Protein AF-A0A945ZK00-F1 (afdb_monomer)

Foldseek 3Di:
DPDPPPVVVVVVLCQQEDPPAEAEWEAAAKKWWKKDFPVFVDPPQPWTKIFIDIGSHNDPSVVVVVVDDPPPPTHIYTHYIYHDHPNVVLQVQLLVVQVVQFDPPDDDRRIGRGDPVRSVLSSCLVPVVRVVRPDDDPPPCPPVSVVVSVVVVVVVVVVVVVVVVVVVVVVVVVVVVVVVVVVVVVVVVVVVVVVVVVVVVVVVVVVVVVVVVD

Solvent-accessible surface area (backbone atoms only — not comparable to full-atom values): 12029 Å² total; per-residue (Å²): 144,88,79,74,70,68,64,54,55,61,52,58,54,56,67,48,38,45,64,92,72,46,50,72,38,46,62,54,62,18,20,32,33,30,34,34,42,67,96,54,64,47,98,86,54,83,54,28,63,32,37,54,48,64,37,81,44,90,46,58,66,59,57,50,55,75,70,53,58,95,80,59,89,65,42,35,35,41,45,35,39,34,26,24,83,51,25,71,62,52,47,54,52,48,52,60,73,44,51,92,32,48,41,84,91,45,99,54,94,44,32,22,56,39,40,74,66,59,54,49,52,52,46,38,74,74,42,56,69,44,54,73,59,50,75,90,78,66,78,87,58,51,65,67,54,48,49,53,51,52,50,52,54,50,50,51,51,50,53,54,51,51,52,52,53,52,49,51,53,53,52,51,50,52,52,52,52,52,52,52,53,54,51,50,57,49,52,52,49,54,52,50,55,50,52,53,52,52,52,53,49,52,53,49,52,50,51,55,53,58,64,74,75,108

Secondary structure (DSSP, 8-state):
---SSHHHHHHHHHTSEE-TT-EEEE-SSEEEEEEE-GGG--TT-SSEEEEEEEESSS-HHHHHHHHS-TT--S-EEEEEEEEES-HHHHHHHHHHHTGGGB-TTSSSTTEEEE-HHHHHHHHHHH-HHHHHTS-SS-TTSHHHHHHHHHHHHHHHHHHHHHHHHHHHHHHHHHHHHHHHHHHHHHHHHHHHHHHHHHHHHHHHHHHHHHHHH-

Nearest PDB structures (foldseek):
  3vat-assembly1_A  TM=1.664E-01  e=7.419E+00  Bos taurus

Structure (mmCIF, N/CA/C/O backbone):
data_AF-A0A945ZK00-F1
#
_entry.id   AF-A0A945ZK00-F1
#
loop_
_atom_site.group_PDB
_atom_site.id
_atom_site.type_symbol
_atom_site.label_atom_id
_atom_site.label_alt_id
_atom_site.label_comp_id
_atom_site.label_asym_id
_atom_site.label_entity_id
_atom_site.label_seq_id
_atom_site.pdbx_PDB_ins_code
_atom_site.Cartn_x
_atom_site.Cartn_y
_atom_site.Cartn_z
_atom_site.occupancy
_atom_site.B_iso_or_equiv
_atom_site.auth_seq_id
_atom_site.auth_comp_id
_atom_site.auth_a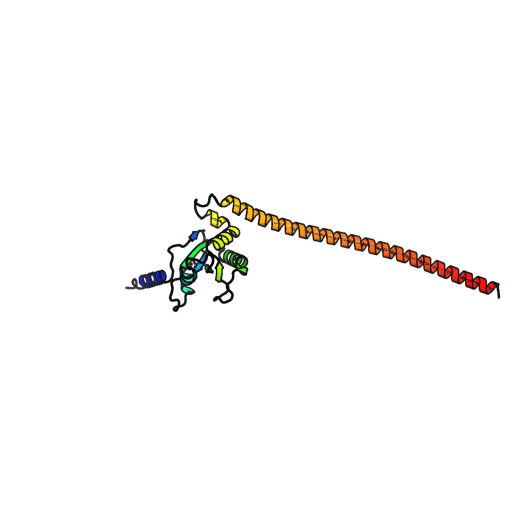sym_id
_atom_site.auth_atom_id
_atom_site.pdbx_PDB_model_num
ATOM 1 N N . ILE A 1 1 ? 41.010 4.202 -27.608 1.00 42.72 1 ILE A N 1
ATOM 2 C CA . ILE A 1 1 ? 39.838 3.463 -28.151 1.00 42.72 1 ILE A CA 1
ATOM 3 C C . ILE A 1 1 ? 39.045 2.858 -26.979 1.00 42.72 1 ILE A C 1
ATOM 5 O O . ILE A 1 1 ? 39.407 1.801 -26.494 1.00 42.72 1 ILE A O 1
ATOM 9 N N . LYS A 1 2 ? 38.026 3.550 -26.438 1.00 45.25 2 LYS A N 1
ATOM 10 C CA . LYS A 1 2 ? 37.229 3.095 -25.264 1.00 45.25 2 LYS A CA 1
ATOM 11 C C . LYS A 1 2 ? 35.746 3.525 -25.356 1.00 45.25 2 LYS A C 1
ATOM 13 O O . LYS A 1 2 ? 35.153 3.989 -24.394 1.00 45.25 2 LYS A O 1
ATOM 18 N N . ARG A 1 3 ? 35.135 3.430 -26.547 1.00 43.16 3 ARG A N 1
ATOM 19 C CA . ARG A 1 3 ? 33.731 3.854 -26.787 1.00 43.16 3 ARG A CA 1
ATOM 20 C C . ARG A 1 3 ? 32.763 2.729 -27.196 1.00 43.16 3 ARG A C 1
ATOM 22 O O . ARG A 1 3 ? 31.585 3.001 -27.390 1.00 43.16 3 ARG A O 1
ATOM 29 N N . LYS A 1 4 ? 33.214 1.471 -27.305 1.00 40.56 4 LYS A N 1
ATOM 30 C CA . LYS A 1 4 ? 32.373 0.354 -27.792 1.00 40.56 4 LYS A CA 1
ATOM 31 C C . LYS A 1 4 ? 31.672 -0.484 -26.701 1.00 40.56 4 LYS A C 1
ATOM 33 O O . LYS A 1 4 ? 30.746 -1.205 -27.048 1.00 40.56 4 LYS A O 1
ATOM 38 N N . SER A 1 5 ? 32.018 -0.368 -25.412 1.00 45.78 5 SER A N 1
ATOM 39 C CA . SER A 1 5 ? 31.443 -1.230 -24.351 1.00 45.78 5 SER A CA 1
ATOM 40 C C . SER A 1 5 ? 30.121 -0.742 -23.734 1.00 45.78 5 SER A C 1
ATOM 42 O O . SER A 1 5 ? 29.359 -1.562 -23.238 1.00 45.78 5 SER A O 1
ATOM 44 N N . ASN A 1 6 ? 29.793 0.556 -23.789 1.00 46.84 6 ASN A N 1
ATOM 45 C CA . ASN A 1 6 ? 28.550 1.075 -23.182 1.00 46.84 6 ASN A CA 1
ATOM 46 C C . ASN A 1 6 ? 27.299 0.878 -24.052 1.00 46.84 6 ASN A C 1
ATOM 48 O O . ASN A 1 6 ? 26.178 0.937 -23.555 1.00 46.84 6 ASN A O 1
ATOM 52 N N . ARG A 1 7 ? 27.465 0.647 -25.360 1.00 41.97 7 ARG A N 1
ATOM 53 C CA . ARG A 1 7 ? 26.330 0.468 -26.281 1.00 41.97 7 ARG A CA 1
ATOM 54 C C . ARG A 1 7 ? 25.752 -0.949 -26.225 1.00 41.97 7 ARG A C 1
ATOM 56 O O . ARG A 1 7 ? 24.565 -1.115 -26.477 1.00 41.97 7 ARG A O 1
ATOM 63 N N . SER A 1 8 ? 26.563 -1.953 -25.886 1.00 44.72 8 SER A N 1
ATOM 64 C CA . SER A 1 8 ? 26.129 -3.351 -25.770 1.00 44.72 8 SER A CA 1
ATOM 65 C C . SER A 1 8 ? 25.398 -3.629 -24.454 1.00 44.72 8 SER A C 1
ATOM 67 O O . SER A 1 8 ? 24.387 -4.324 -24.469 1.00 44.72 8 SER A O 1
ATOM 69 N N . SER A 1 9 ? 25.826 -3.034 -23.335 1.00 48.56 9 SER A N 1
ATOM 70 C CA . SER A 1 9 ? 25.153 -3.170 -22.032 1.00 48.56 9 SER A CA 1
ATOM 71 C C . SER A 1 9 ? 23.773 -2.502 -22.003 1.00 48.56 9 SER A C 1
ATOM 73 O O . SER A 1 9 ? 22.817 -3.108 -21.528 1.00 48.56 9 SER A O 1
ATOM 75 N N . ALA A 1 10 ? 23.637 -1.310 -22.594 1.00 48.84 10 ALA A N 1
ATOM 76 C CA . ALA A 1 10 ? 22.355 -0.607 -22.722 1.00 48.84 10 ALA A CA 1
ATOM 77 C C . ALA A 1 10 ? 21.369 -1.282 -23.699 1.00 48.84 10 ALA A C 1
ATOM 79 O O . ALA A 1 10 ? 20.162 -1.056 -23.627 1.00 48.84 10 ALA A O 1
ATOM 80 N N . LYS A 1 11 ? 21.875 -2.095 -24.637 1.00 45.91 11 LYS A N 1
ATOM 81 C CA . LYS A 1 11 ? 21.048 -2.879 -25.568 1.00 45.91 11 LYS A CA 1
ATOM 82 C C . LYS A 1 11 ? 20.557 -4.176 -24.913 1.00 45.91 11 LYS A C 1
ATOM 84 O O . LYS A 1 11 ? 19.388 -4.502 -25.049 1.00 45.91 11 LYS A O 1
ATOM 89 N N . LYS A 1 12 ? 21.413 -4.835 -24.120 1.00 51.28 12 LYS A N 1
ATOM 90 C CA . LYS A 1 12 ? 21.090 -6.051 -23.349 1.00 51.28 12 LYS A CA 1
ATOM 91 C C . LYS A 1 12 ? 20.129 -5.787 -22.178 1.00 51.28 12 LYS A C 1
ATOM 93 O O . LYS A 1 12 ? 19.370 -6.665 -21.788 1.00 51.28 12 LYS A O 1
ATOM 98 N N . SER A 1 13 ? 20.142 -4.575 -21.617 1.00 53.91 13 SER A N 1
ATOM 99 C CA . SER A 1 13 ? 19.237 -4.165 -20.532 1.00 53.91 13 SER A CA 1
ATOM 100 C C . SER A 1 13 ? 17.801 -3.903 -20.997 1.00 53.91 13 SER A C 1
ATOM 102 O O . SER A 1 13 ? 16.866 -4.208 -20.262 1.00 53.91 13 SER A O 1
ATOM 104 N N . LYS A 1 14 ? 17.614 -3.388 -22.221 1.00 53.94 14 LYS A N 1
ATOM 105 C CA . LYS A 1 14 ? 16.288 -3.210 -22.844 1.00 53.94 14 LYS A CA 1
ATOM 106 C C . LYS A 1 14 ? 15.598 -4.529 -23.190 1.00 53.94 14 LYS A C 1
ATOM 108 O O . LYS A 1 14 ? 14.390 -4.547 -23.346 1.00 53.94 14 LYS A O 1
ATOM 113 N N . GLU A 1 15 ? 16.356 -5.613 -23.304 1.00 68.19 15 GLU A N 1
ATOM 114 C CA . GLU A 1 15 ? 15.838 -6.933 -23.676 1.00 68.19 15 GLU A CA 1
ATOM 115 C C . GLU A 1 15 ? 15.226 -7.683 -22.478 1.00 68.19 15 GLU A C 1
ATOM 117 O O . GLU A 1 15 ? 14.408 -8.574 -22.660 1.00 68.19 15 GLU A O 1
ATOM 122 N N . LYS A 1 16 ? 15.583 -7.298 -21.242 1.00 83.38 16 LYS A N 1
ATOM 123 C CA . LYS A 1 16 ? 15.093 -7.926 -20.000 1.00 83.38 16 LYS A CA 1
ATOM 124 C C . LYS A 1 16 ? 13.927 -7.200 -19.331 1.00 83.38 16 LYS A C 1
ATOM 126 O O . LYS A 1 16 ? 13.386 -7.718 -18.356 1.00 83.38 16 LYS A O 1
ATOM 131 N N . ILE A 1 17 ? 13.569 -6.005 -19.797 1.00 88.19 17 ILE A N 1
ATOM 132 C CA . ILE A 1 17 ? 12.433 -5.250 -19.265 1.00 88.19 17 ILE A CA 1
ATOM 133 C C . ILE A 1 17 ? 11.611 -4.700 -20.422 1.00 88.19 17 ILE A C 1
ATOM 135 O O . ILE A 1 17 ? 12.113 -3.884 -21.194 1.00 88.19 17 ILE A O 1
ATOM 139 N N . ASP A 1 18 ? 10.339 -5.079 -20.483 1.00 90.69 18 ASP A N 1
ATOM 140 C CA . ASP A 1 18 ? 9.375 -4.432 -21.362 1.00 90.69 18 ASP A CA 1
ATOM 141 C C . ASP A 1 18 ? 8.906 -3.100 -20.760 1.00 90.69 18 ASP A C 1
ATOM 143 O O . ASP A 1 18 ? 8.557 -2.997 -19.578 1.00 90.69 18 ASP A O 1
ATOM 147 N N . LEU A 1 19 ? 8.909 -2.074 -21.609 1.00 89.88 19 LEU A N 1
ATOM 148 C CA . LEU A 1 19 ? 8.520 -0.704 -21.298 1.00 89.88 19 LEU A CA 1
ATOM 149 C C . LEU A 1 19 ? 7.333 -0.214 -22.144 1.00 89.88 19 LEU A C 1
ATOM 151 O O . LEU A 1 19 ? 6.997 0.968 -22.057 1.00 89.88 19 LEU A O 1
ATOM 155 N N . SER A 1 20 ? 6.730 -1.083 -22.960 1.00 85.75 20 SER A N 1
ATOM 156 C CA . SER A 1 20 ? 5.696 -0.750 -23.946 1.00 85.75 20 SER A CA 1
ATOM 157 C C . SER A 1 20 ? 4.489 -0.015 -23.345 1.00 85.75 20 SER A C 1
ATOM 159 O O . SER A 1 20 ? 4.043 0.985 -23.899 1.00 85.75 20 SER A O 1
ATOM 161 N N . ASN A 1 21 ? 4.016 -0.457 -22.175 1.00 86.00 21 ASN A N 1
ATOM 162 C CA . ASN A 1 21 ? 2.760 -0.007 -21.559 1.00 86.00 21 ASN A CA 1
ATOM 163 C C . ASN A 1 21 ? 2.942 0.631 -20.169 1.00 86.00 21 ASN A C 1
ATOM 165 O O . ASN A 1 21 ? 2.058 0.567 -19.312 1.00 86.00 21 ASN A O 1
ATOM 169 N N . VAL A 1 22 ? 4.099 1.252 -19.917 1.00 91.62 22 VAL A N 1
ATOM 170 C CA . VAL A 1 22 ? 4.408 1.840 -18.603 1.00 91.62 22 VAL A CA 1
ATOM 171 C C . VAL A 1 22 ? 3.595 3.113 -18.370 1.00 91.62 22 VAL A C 1
ATOM 173 O O . VAL A 1 22 ? 3.781 4.118 -19.059 1.00 91.62 22 VAL A O 1
ATOM 176 N N . LYS A 1 23 ? 2.791 3.141 -17.304 1.00 90.88 23 LYS A N 1
ATOM 177 C CA . LYS A 1 23 ? 2.148 4.370 -16.819 1.00 90.88 23 LYS A CA 1
ATOM 178 C C . LYS A 1 23 ? 3.162 5.213 -16.033 1.00 90.88 23 LYS A C 1
ATOM 180 O O . LYS A 1 23 ? 3.503 4.876 -14.898 1.00 90.88 23 LYS A O 1
ATOM 185 N N . ARG A 1 24 ? 3.651 6.308 -16.635 1.00 90.62 24 ARG A N 1
ATOM 186 C CA . ARG A 1 24 ? 4.627 7.233 -16.021 1.00 90.62 24 ARG A CA 1
ATOM 187 C C . ARG A 1 24 ? 3.968 8.507 -15.503 1.00 90.62 24 ARG A C 1
ATOM 189 O O . ARG A 1 24 ? 3.205 9.133 -16.233 1.00 90.62 24 ARG A O 1
ATOM 196 N N . MET A 1 25 ? 4.267 8.913 -14.268 1.00 89.31 25 MET A N 1
ATOM 197 C CA . MET A 1 25 ? 3.691 10.132 -13.670 1.00 89.31 25 MET A CA 1
ATOM 198 C C . MET A 1 25 ? 4.535 10.711 -12.524 1.00 89.31 25 MET A C 1
ATOM 200 O O . MET A 1 25 ? 5.521 10.110 -12.099 1.00 89.31 25 MET A O 1
ATOM 204 N N . GLY A 1 26 ? 4.137 11.875 -12.004 1.00 86.44 26 GLY A N 1
ATOM 205 C CA . GLY A 1 26 ? 4.783 12.521 -10.861 1.00 86.44 26 GLY A CA 1
ATOM 206 C C . GLY A 1 26 ? 6.031 13.341 -11.208 1.00 86.44 26 GLY A C 1
ATOM 207 O O . GLY A 1 26 ? 6.441 13.458 -12.363 1.00 86.44 26 GLY A O 1
ATOM 208 N N . LYS A 1 27 ? 6.629 13.946 -10.178 1.00 85.88 27 LYS A N 1
ATOM 209 C CA . LYS A 1 27 ? 7.885 14.706 -10.238 1.00 85.88 27 LYS A CA 1
ATOM 210 C C . LYS A 1 27 ? 8.723 14.408 -8.994 1.00 85.88 27 LYS A C 1
ATOM 212 O O . LYS A 1 27 ? 8.188 14.321 -7.893 1.00 85.88 27 LYS A O 1
ATOM 217 N N . GLY A 1 28 ? 10.037 14.292 -9.156 1.00 87.25 28 GLY A N 1
ATOM 218 C CA . GLY A 1 28 ? 10.973 14.061 -8.051 1.00 87.25 28 GLY A CA 1
ATOM 219 C C . GLY A 1 28 ? 12.162 13.191 -8.455 1.00 87.25 28 GLY A C 1
ATOM 220 O O . GLY A 1 28 ? 12.172 12.623 -9.544 1.00 87.25 28 GLY A O 1
ATOM 221 N N . GLY A 1 29 ? 13.169 13.113 -7.582 1.00 87.88 29 GLY A N 1
ATOM 222 C CA . GLY A 1 29 ? 14.400 12.346 -7.824 1.00 87.88 29 GLY A CA 1
ATOM 223 C C . GLY A 1 29 ? 14.349 10.881 -7.378 1.00 87.88 29 GLY A C 1
ATOM 224 O O . GLY A 1 29 ? 15.295 10.138 -7.606 1.00 87.88 29 GLY A O 1
ATOM 225 N N . GLN A 1 30 ? 13.268 10.452 -6.724 1.00 94.38 30 GLN A N 1
ATOM 226 C CA . GLN A 1 30 ?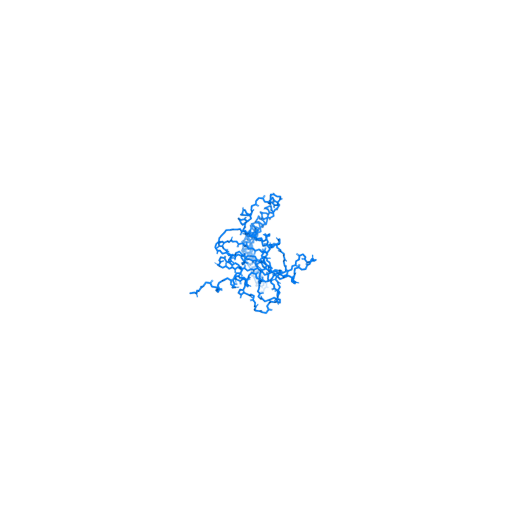 13.065 9.060 -6.318 1.00 94.38 30 GLN A CA 1
ATOM 227 C C . GLN A 1 30 ? 11.952 8.439 -7.154 1.00 94.38 30 GLN A C 1
ATOM 229 O O . GLN A 1 30 ? 11.086 9.152 -7.667 1.00 94.38 30 GLN A O 1
ATOM 234 N N . ARG A 1 31 ? 11.948 7.109 -7.268 1.00 95.12 31 ARG A N 1
ATOM 235 C CA . ARG A 1 31 ? 10.946 6.386 -8.054 1.00 95.12 31 ARG A CA 1
ATOM 236 C C . ARG A 1 31 ? 10.239 5.322 -7.232 1.00 95.12 31 ARG A C 1
ATOM 238 O O . ARG A 1 31 ? 10.892 4.489 -6.610 1.00 95.12 31 ARG A O 1
ATOM 245 N N . LEU A 1 32 ? 8.914 5.319 -7.283 1.00 96.44 32 LEU A N 1
ATOM 246 C CA . LEU A 1 32 ? 8.090 4.155 -6.972 1.00 96.44 32 LEU A CA 1
ATOM 247 C C . LEU A 1 32 ? 7.802 3.428 -8.289 1.00 96.44 32 LEU A C 1
ATOM 249 O O . LEU A 1 32 ? 7.510 4.072 -9.296 1.00 96.44 32 LEU A O 1
ATOM 253 N N . TYR A 1 33 ? 7.877 2.105 -8.299 1.00 96.75 33 TYR A N 1
ATOM 254 C CA . TYR A 1 33 ? 7.600 1.308 -9.485 1.00 96.75 33 TYR A CA 1
ATOM 255 C C . TYR A 1 33 ? 6.776 0.069 -9.158 1.00 96.75 33 TYR A C 1
ATOM 257 O O . TYR A 1 33 ? 6.805 -0.445 -8.038 1.00 96.75 33 TYR A O 1
ATOM 265 N N . ALA A 1 34 ? 6.062 -0.422 -10.166 1.00 97.31 34 ALA A N 1
ATOM 266 C CA . ALA A 1 34 ? 5.378 -1.702 -10.109 1.00 97.31 34 ALA A CA 1
ATOM 267 C C . ALA A 1 34 ? 5.679 -2.511 -11.370 1.00 97.31 34 ALA A C 1
ATOM 269 O O . ALA A 1 34 ? 5.574 -1.970 -12.473 1.00 97.31 34 ALA A O 1
ATOM 270 N N . TYR A 1 35 ? 6.049 -3.782 -11.219 1.00 96.19 35 TYR A N 1
ATOM 271 C CA . TYR A 1 35 ? 6.304 -4.678 -12.348 1.00 96.19 35 TYR A CA 1
ATOM 272 C C . TYR A 1 35 ? 5.746 -6.082 -12.105 1.00 96.19 35 TYR A C 1
ATOM 274 O O . TYR A 1 35 ? 5.500 -6.479 -10.965 1.00 96.19 35 TYR A O 1
ATOM 282 N N . SER A 1 36 ? 5.548 -6.824 -13.189 1.00 94.62 36 SER A N 1
ATOM 283 C CA . SER A 1 36 ? 5.132 -8.231 -13.182 1.00 94.62 36 SER A CA 1
ATOM 284 C C . SER A 1 36 ? 5.886 -9.013 -14.266 1.00 94.62 36 SER A C 1
ATOM 286 O O . SER A 1 36 ? 6.798 -8.472 -14.892 1.00 94.62 36 SER A O 1
ATOM 288 N N . PHE A 1 37 ? 5.525 -10.276 -14.478 1.00 91.81 37 PHE A N 1
ATOM 289 C CA . PHE A 1 37 ? 6.038 -11.121 -15.554 1.00 91.81 37 PHE A CA 1
ATOM 290 C C . PHE A 1 37 ? 4.892 -11.568 -16.470 1.00 91.81 37 PHE A C 1
ATOM 292 O O . PHE A 1 37 ? 3.803 -11.840 -15.957 1.00 91.81 37 PHE A O 1
ATOM 299 N N . PRO A 1 38 ? 5.115 -11.678 -17.793 1.00 89.62 38 PRO A N 1
ATOM 300 C CA . PRO A 1 38 ? 4.094 -12.086 -18.759 1.00 89.62 38 PRO A CA 1
ATOM 301 C C . PRO A 1 38 ? 3.365 -13.379 -18.393 1.00 89.62 38 PRO A C 1
ATOM 303 O O . PRO A 1 38 ? 2.140 -13.414 -18.476 1.00 89.62 38 PRO A O 1
ATOM 306 N N . VAL A 1 39 ? 4.083 -14.394 -17.895 1.00 88.94 39 VAL A N 1
ATOM 307 C CA . VAL A 1 39 ? 3.499 -15.664 -17.420 1.00 88.94 39 VAL A CA 1
ATOM 308 C C . VAL A 1 39 ? 2.391 -15.491 -16.368 1.00 88.94 39 VAL A C 1
ATOM 310 O O . VAL A 1 39 ? 1.533 -16.355 -16.210 1.00 88.94 39 VAL A O 1
ATOM 313 N N . HIS A 1 40 ? 2.378 -14.368 -15.648 1.00 88.12 40 HIS A N 1
ATOM 314 C CA . HIS A 1 40 ? 1.371 -14.050 -14.639 1.00 88.12 40 HIS A CA 1
ATOM 315 C C . HIS A 1 40 ? 0.231 -13.166 -15.161 1.00 88.12 40 HIS A C 1
ATOM 317 O O . HIS A 1 40 ? -0.778 -13.033 -14.485 1.00 88.12 40 HIS A O 1
ATOM 323 N N . MET A 1 41 ? 0.371 -12.549 -16.335 1.00 85.69 41 MET A N 1
ATOM 324 C CA . MET A 1 41 ? -0.553 -11.534 -16.861 1.00 85.69 41 MET A CA 1
ATOM 325 C C . MET A 1 41 ? -1.596 -12.112 -17.838 1.00 85.69 41 MET A C 1
ATOM 327 O O . MET A 1 41 ? -2.022 -11.416 -18.757 1.00 85.69 41 MET A O 1
ATOM 331 N N . GLY A 1 42 ? -1.972 -13.387 -17.682 1.00 73.94 42 GLY A N 1
ATOM 332 C CA . GLY A 1 42 ? -2.860 -14.101 -18.612 1.00 73.94 42 GLY A CA 1
ATOM 333 C C . GLY A 1 42 ? -4.177 -13.364 -18.906 1.00 73.94 42 GLY A C 1
ATOM 334 O O . GLY A 1 42 ? -4.694 -12.643 -18.055 1.00 73.94 42 GLY A O 1
ATOM 335 N N . SER A 1 43 ? -4.728 -13.573 -20.108 1.00 62.41 43 SER A N 1
ATOM 336 C CA . SER A 1 43 ? -5.848 -12.802 -20.684 1.00 62.41 43 SER A CA 1
ATOM 337 C C . SER A 1 43 ? -7.112 -12.733 -19.822 1.00 62.41 43 SER A C 1
ATOM 339 O O . SER A 1 43 ? -7.853 -11.757 -19.918 1.00 62.41 43 SER A O 1
ATOM 341 N N . ASP A 1 44 ? -7.327 -13.724 -18.955 1.00 66.31 44 ASP A N 1
ATOM 342 C CA . ASP A 1 44 ? -8.560 -13.866 -18.171 1.00 66.31 44 ASP A CA 1
ATOM 343 C C . ASP A 1 44 ? -8.378 -13.470 -16.690 1.00 66.31 44 ASP A C 1
ATOM 345 O O . ASP A 1 44 ? -9.310 -13.567 -15.890 1.00 66.31 44 ASP A O 1
ATOM 349 N N . GLN A 1 45 ? -7.180 -13.022 -16.289 1.00 73.56 45 GLN A N 1
ATOM 350 C CA . GLN A 1 45 ? -6.881 -12.666 -14.900 1.00 73.56 45 GLN A CA 1
ATOM 351 C C . GLN A 1 45 ? -7.003 -11.157 -14.648 1.00 73.56 45 GLN A C 1
ATOM 353 O O . GLN A 1 45 ? -6.099 -10.374 -14.926 1.00 73.56 45 GLN A O 1
ATOM 358 N N . THR A 1 46 ? -8.096 -10.748 -13.996 1.00 85.88 46 THR A N 1
ATOM 359 C CA . THR A 1 46 ? -8.295 -9.363 -13.514 1.00 85.88 46 THR A CA 1
ATOM 360 C C . THR A 1 46 ? -7.271 -8.944 -12.453 1.00 85.88 46 THR A C 1
ATOM 362 O O . THR A 1 46 ? -7.035 -7.753 -12.252 1.00 85.88 46 THR A O 1
ATOM 365 N N . TYR A 1 47 ? -6.692 -9.911 -11.739 1.00 91.94 47 TYR A N 1
ATOM 366 C CA . TYR A 1 47 ? -5.729 -9.714 -10.661 1.00 91.94 47 TYR A CA 1
ATOM 367 C C . TYR A 1 47 ? -4.590 -10.713 -10.808 1.00 91.94 47 TYR A C 1
ATOM 369 O O . TYR A 1 47 ? -4.840 -11.905 -10.961 1.00 91.94 47 TYR A O 1
ATOM 377 N N . TYR A 1 48 ? -3.356 -10.235 -10.701 1.00 94.69 48 TYR A N 1
ATOM 378 C CA . TYR A 1 48 ? -2.163 -11.049 -10.887 1.00 94.69 48 TYR A CA 1
ATOM 379 C C . TYR A 1 48 ? -1.027 -10.597 -9.955 1.00 94.69 48 TYR A C 1
ATOM 381 O O . TYR A 1 48 ? -1.087 -9.509 -9.372 1.00 94.69 48 TYR A O 1
ATOM 389 N N . PRO A 1 49 ? 0.007 -11.433 -9.755 1.00 95.31 49 PRO A N 1
ATOM 390 C CA . PRO A 1 49 ? 1.202 -11.060 -9.008 1.00 95.31 49 PRO A CA 1
ATOM 391 C C . PRO A 1 49 ? 1.875 -9.798 -9.555 1.00 95.31 49 PRO A C 1
ATOM 393 O O . PRO A 1 49 ? 2.424 -9.794 -10.654 1.00 95.31 49 PRO A O 1
ATOM 396 N N . ILE A 1 50 ? 1.890 -8.727 -8.768 1.00 96.38 50 ILE A N 1
ATOM 397 C CA . ILE A 1 50 ? 2.632 -7.500 -9.062 1.00 96.38 50 ILE A CA 1
ATOM 398 C C . ILE A 1 50 ? 3.571 -7.208 -7.899 1.00 96.38 50 ILE A C 1
ATOM 400 O O . ILE A 1 50 ? 3.159 -7.177 -6.735 1.00 96.38 50 ILE A O 1
ATOM 404 N N . LYS A 1 51 ? 4.839 -6.954 -8.220 1.00 96.69 51 LYS A N 1
ATOM 405 C CA . LYS A 1 51 ? 5.807 -6.434 -7.261 1.00 96.69 51 LYS A CA 1
ATOM 406 C C . LYS A 1 51 ? 5.720 -4.919 -7.223 1.00 96.69 51 LYS A C 1
ATOM 408 O O . LYS A 1 51 ? 5.824 -4.280 -8.267 1.00 96.69 51 LYS A O 1
ATOM 413 N N . VAL A 1 52 ? 5.590 -4.347 -6.030 1.00 97.62 52 VAL A N 1
ATOM 414 C CA . VAL A 1 52 ? 5.623 -2.895 -5.807 1.00 97.62 52 VAL A CA 1
ATOM 415 C C . VAL A 1 52 ? 6.857 -2.553 -4.989 1.00 97.62 52 VAL A C 1
ATOM 417 O O . VAL A 1 52 ? 6.983 -3.011 -3.854 1.00 97.62 52 VAL A O 1
ATOM 420 N N . GLY A 1 53 ? 7.741 -1.733 -5.548 1.00 96.81 53 GLY A N 1
ATOM 421 C CA . GLY A 1 53 ? 8.989 -1.347 -4.900 1.00 96.81 53 GLY A CA 1
ATOM 422 C C . GLY A 1 53 ? 9.363 0.106 -5.149 1.00 96.81 53 GLY A C 1
ATOM 423 O O . GLY A 1 53 ? 8.703 0.832 -5.897 1.00 96.81 53 GLY A O 1
ATOM 424 N N . MET A 1 54 ? 10.454 0.534 -4.524 1.00 96.31 54 MET A N 1
ATOM 425 C CA . MET A 1 54 ? 11.009 1.873 -4.699 1.00 96.31 54 MET A CA 1
ATOM 426 C C . MET A 1 54 ? 12.509 1.865 -5.015 1.00 96.31 54 MET A C 1
ATOM 428 O O . MET A 1 54 ? 13.218 0.869 -4.846 1.00 96.31 54 MET A O 1
ATOM 432 N N . THR A 1 55 ? 12.999 3.002 -5.500 1.00 95.38 55 THR A N 1
ATOM 433 C CA . THR A 1 55 ? 14.424 3.316 -5.598 1.00 95.38 55 THR A CA 1
ATOM 434 C C . THR A 1 55 ? 14.661 4.794 -5.305 1.00 95.38 55 THR A C 1
ATOM 436 O O . THR A 1 55 ? 13.873 5.661 -5.687 1.00 95.38 55 THR A O 1
ATOM 439 N N . SER A 1 56 ? 15.769 5.096 -4.629 1.00 91.69 56 SER A N 1
ATOM 440 C CA . SER A 1 56 ? 16.256 6.468 -4.446 1.00 91.69 56 SER A CA 1
ATOM 441 C C . SER A 1 56 ? 16.993 7.008 -5.676 1.00 91.69 56 SER A C 1
ATOM 443 O O . SER A 1 56 ? 17.382 8.172 -5.682 1.00 91.69 56 SER A O 1
ATOM 445 N N . ARG A 1 57 ? 17.207 6.171 -6.702 1.00 87.50 57 ARG A N 1
ATOM 446 C CA . ARG A 1 57 ? 17.868 6.537 -7.960 1.00 87.50 57 ARG A CA 1
ATOM 447 C C . ARG A 1 57 ? 16.858 7.011 -9.005 1.00 87.50 57 ARG A C 1
ATOM 449 O O . ARG A 1 57 ? 15.690 6.631 -8.988 1.00 87.50 57 ARG A O 1
ATOM 456 N N . ASN A 1 58 ? 17.359 7.713 -10.018 1.00 79.44 58 ASN A N 1
ATOM 457 C CA . ASN A 1 58 ? 16.588 8.191 -11.172 1.00 79.44 58 ASN A CA 1
ATOM 458 C C . ASN A 1 58 ? 16.194 7.083 -12.177 1.00 79.44 58 ASN A C 1
ATOM 460 O O . ASN A 1 58 ? 15.883 7.397 -13.325 1.00 79.44 58 ASN A O 1
ATOM 464 N N . SER A 1 59 ? 16.253 5.799 -11.814 1.00 87.25 59 SER A N 1
ATOM 465 C CA . SER A 1 59 ? 16.045 4.684 -12.749 1.00 87.25 59 SER A CA 1
ATOM 466 C C . SER A 1 59 ? 15.414 3.487 -12.040 1.00 87.25 59 SER A C 1
ATOM 468 O O . SER A 1 59 ? 16.090 2.734 -11.338 1.00 87.25 59 SER A O 1
ATOM 470 N N . ALA A 1 60 ? 14.099 3.307 -12.215 1.00 91.00 60 ALA A N 1
ATOM 471 C CA . ALA A 1 60 ? 13.407 2.108 -11.740 1.00 91.00 60 ALA A CA 1
ATOM 472 C C . ALA A 1 60 ? 13.877 0.864 -12.502 1.00 91.00 60 ALA A C 1
ATOM 474 O O . ALA A 1 60 ? 14.065 -0.194 -11.912 1.00 91.00 60 ALA A O 1
ATOM 475 N N . THR A 1 61 ? 14.145 1.010 -13.799 1.00 90.88 61 THR A N 1
ATOM 476 C CA . THR A 1 61 ? 14.620 -0.075 -14.662 1.00 90.88 61 THR A CA 1
ATOM 477 C C . THR A 1 61 ? 15.946 -0.657 -14.193 1.00 90.88 61 THR A C 1
ATOM 479 O O . THR A 1 61 ? 16.076 -1.872 -14.140 1.00 90.88 61 THR A O 1
ATOM 482 N N . GLU A 1 62 ? 16.912 0.173 -13.786 1.00 89.75 62 GLU A N 1
ATOM 483 C CA . GLU A 1 62 ? 18.173 -0.328 -13.216 1.00 89.75 62 GLU A CA 1
ATOM 484 C C . GLU A 1 62 ? 17.933 -1.131 -11.942 1.00 89.75 62 GLU A C 1
ATOM 486 O O . GLU A 1 62 ? 18.475 -2.222 -11.794 1.00 89.75 62 GLU A O 1
ATOM 491 N N . ARG A 1 63 ? 17.070 -0.631 -11.049 1.00 91.56 63 ARG A N 1
ATOM 492 C CA . ARG A 1 63 ? 16.759 -1.329 -9.800 1.00 91.56 63 ARG A CA 1
ATOM 493 C C . ARG A 1 63 ? 16.082 -2.675 -10.052 1.00 91.56 63 ARG A C 1
ATOM 495 O O . ARG A 1 63 ? 16.383 -3.634 -9.351 1.00 91.56 63 ARG A O 1
ATOM 502 N N . ILE A 1 64 ? 15.187 -2.745 -11.035 1.00 91.06 64 ILE A N 1
ATOM 503 C CA . ILE A 1 64 ? 14.540 -3.998 -11.430 1.00 91.06 64 ILE A CA 1
ATOM 504 C C . ILE A 1 64 ? 15.586 -4.954 -11.998 1.00 91.06 64 ILE A C 1
ATOM 506 O O . ILE A 1 64 ? 15.661 -6.083 -11.537 1.00 91.06 64 ILE A O 1
ATOM 510 N N . LEU A 1 65 ? 16.456 -4.505 -12.909 1.00 89.62 65 LEU A N 1
ATOM 511 C CA . LEU A 1 65 ? 17.528 -5.343 -13.464 1.00 89.62 65 LEU A CA 1
ATOM 512 C C . LEU A 1 65 ? 18.458 -5.909 -12.387 1.00 89.62 65 LEU A C 1
ATOM 514 O O . LEU A 1 65 ? 18.838 -7.068 -12.483 1.0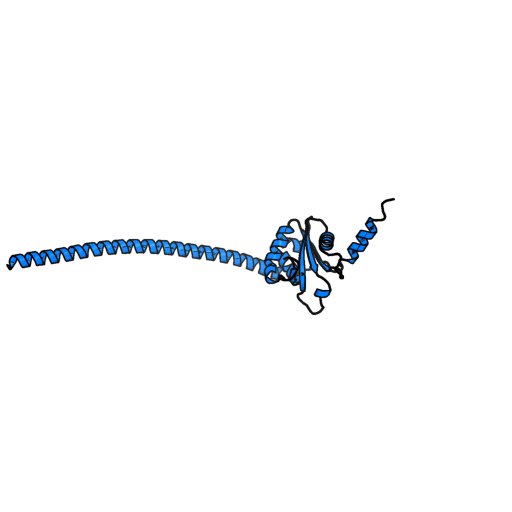0 89.62 65 LEU A O 1
ATOM 518 N N . GLU A 1 66 ? 18.797 -5.123 -11.362 1.00 87.81 66 GLU A N 1
ATOM 519 C CA . GLU A 1 66 ? 19.581 -5.593 -10.209 1.00 87.81 66 GLU A CA 1
ATOM 520 C C . GLU A 1 66 ? 18.868 -6.685 -9.398 1.00 87.81 66 GLU A C 1
ATOM 522 O O . GLU A 1 66 ? 19.522 -7.467 -8.716 1.00 87.81 66 GLU A O 1
ATOM 527 N N . GLN A 1 67 ? 17.534 -6.710 -9.420 1.00 87.00 67 GLN A N 1
ATOM 528 C CA . GLN A 1 67 ? 16.721 -7.721 -8.739 1.00 87.00 67 GLN A CA 1
ATOM 529 C C . GLN A 1 67 ? 16.448 -8.948 -9.614 1.00 87.00 67 GLN A C 1
ATOM 531 O O . GLN A 1 67 ? 16.124 -10.010 -9.083 1.00 87.00 67 GLN A O 1
ATOM 536 N N . LEU A 1 68 ? 16.538 -8.816 -10.940 1.00 86.75 68 LEU A N 1
ATOM 537 C CA . LEU A 1 68 ? 16.372 -9.934 -11.858 1.00 86.75 68 LEU A CA 1
ATOM 538 C C . LEU A 1 68 ? 17.637 -10.797 -11.841 1.00 86.75 68 LEU A C 1
ATOM 540 O O . LEU A 1 68 ? 18.723 -10.355 -12.215 1.00 86.75 68 LEU A O 1
ATOM 544 N N . ASN A 1 69 ? 17.487 -12.062 -11.461 1.00 71.12 69 ASN A N 1
ATOM 545 C CA . ASN A 1 69 ? 18.584 -13.019 -11.519 1.00 71.12 69 ASN A CA 1
ATOM 546 C C . ASN A 1 69 ? 18.946 -13.356 -12.975 1.00 71.12 69 ASN A C 1
ATOM 548 O O . ASN A 1 69 ? 18.155 -13.184 -13.910 1.00 71.12 69 ASN A O 1
ATOM 552 N N . ALA A 1 70 ? 20.157 -13.884 -13.178 1.00 60.66 70 ALA A N 1
ATOM 553 C CA . ALA A 1 70 ? 20.613 -14.341 -14.492 1.00 60.66 70 ALA A CA 1
ATOM 554 C C . ALA A 1 70 ? 19.714 -15.441 -15.097 1.00 60.66 70 ALA A C 1
ATOM 556 O O . ALA A 1 70 ? 19.664 -15.554 -16.317 1.00 60.66 70 ALA A O 1
ATOM 557 N N . SER A 1 71 ? 18.987 -16.185 -14.256 1.00 59.97 71 SER A N 1
ATOM 558 C CA . SER A 1 71 ? 18.113 -17.311 -14.604 1.00 59.97 71 SER A CA 1
ATOM 559 C C . SER A 1 71 ? 16.683 -16.932 -15.006 1.00 59.97 71 SER A C 1
ATOM 561 O O . SER A 1 71 ? 15.919 -17.815 -15.385 1.00 59.97 71 SER A O 1
ATOM 563 N N . ASN A 1 72 ? 16.289 -15.658 -14.922 1.00 65.06 72 ASN A N 1
ATOM 564 C CA . ASN A 1 72 ? 14.945 -15.256 -15.336 1.00 65.06 72 ASN A CA 1
ATOM 565 C C . ASN A 1 72 ? 14.848 -15.336 -16.868 1.00 65.06 72 ASN A C 1
ATOM 567 O O . ASN A 1 72 ? 15.483 -14.546 -17.570 1.00 65.06 72 ASN A O 1
ATOM 571 N N . SER A 1 73 ? 14.083 -16.317 -17.358 1.00 66.62 73 SER A N 1
ATOM 572 C CA . SER A 1 73 ? 13.901 -16.608 -18.788 1.00 66.62 73 SER A CA 1
ATOM 573 C C . SER A 1 73 ? 13.043 -15.567 -19.511 1.00 66.62 73 SER A C 1
ATOM 575 O O . SER A 1 73 ? 13.141 -15.442 -20.728 1.00 66.62 73 SER A O 1
ATOM 577 N N . GLU A 1 74 ? 12.205 -14.827 -18.782 1.00 82.44 74 GLU A N 1
ATOM 578 C CA . GLU A 1 74 ? 11.257 -13.870 -19.353 1.00 82.44 74 GLU A CA 1
ATOM 579 C C . GLU A 1 74 ? 11.589 -12.423 -18.965 1.00 82.44 74 GLU A C 1
ATOM 581 O O . GLU A 1 74 ? 12.080 -12.170 -17.854 1.00 82.44 74 GLU A O 1
ATOM 586 N N . PRO A 1 75 ? 11.307 -11.452 -19.856 1.00 87.31 75 PRO A N 1
ATOM 587 C CA . PRO A 1 75 ? 11.453 -10.043 -19.535 1.00 87.31 75 PRO A CA 1
ATOM 588 C C . PRO A 1 75 ? 10.414 -9.611 -18.495 1.00 87.31 75 PRO A C 1
ATOM 590 O O . PRO A 1 75 ? 9.239 -9.963 -18.573 1.00 87.31 75 PRO A O 1
ATOM 593 N N . ALA A 1 76 ? 10.830 -8.795 -17.529 1.00 92.19 76 ALA A N 1
ATOM 594 C CA . ALA A 1 76 ? 9.898 -8.173 -16.597 1.00 92.19 76 ALA A CA 1
ATOM 595 C C . ALA A 1 76 ? 9.078 -7.091 -17.313 1.00 92.19 76 ALA A C 1
ATOM 597 O O . ALA A 1 76 ? 9.630 -6.265 -18.033 1.00 92.19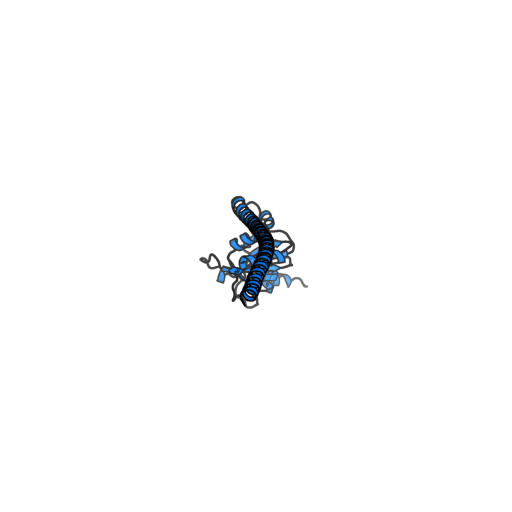 76 ALA A O 1
ATOM 598 N N . HIS A 1 77 ? 7.773 -7.035 -17.079 1.00 93.75 77 HIS A N 1
ATOM 599 C CA . HIS A 1 77 ? 6.906 -5.974 -17.584 1.00 93.75 77 HIS A CA 1
ATOM 600 C C . HIS A 1 77 ? 6.800 -4.858 -16.550 1.00 93.75 77 HIS A C 1
ATOM 602 O O . HIS A 1 77 ? 6.177 -5.037 -15.500 1.00 93.75 77 HIS A O 1
ATOM 608 N N . LEU A 1 78 ? 7.399 -3.696 -16.832 1.00 94.81 78 LEU A N 1
ATOM 609 C CA . LEU A 1 78 ? 7.207 -2.510 -16.001 1.00 94.81 78 LEU A CA 1
ATOM 610 C C . LEU A 1 78 ? 5.813 -1.928 -16.280 1.00 94.81 78 LEU A C 1
ATOM 612 O O . LEU A 1 78 ? 5.478 -1.597 -17.412 1.00 94.81 78 LEU A O 1
ATOM 616 N N . LEU A 1 79 ? 5.001 -1.786 -15.236 1.00 94.81 79 LEU A N 1
ATOM 617 C CA . LEU A 1 79 ? 3.599 -1.371 -15.348 1.00 94.81 79 LEU A CA 1
ATOM 618 C C . LEU A 1 79 ? 3.404 0.087 -14.933 1.00 94.81 79 LEU A C 1
ATOM 620 O O . LEU A 1 79 ? 2.670 0.838 -15.572 1.00 94.81 79 LEU A O 1
ATOM 624 N N . ILE A 1 80 ? 4.060 0.495 -13.845 1.00 95.25 80 ILE A N 1
ATOM 625 C CA . ILE A 1 80 ? 3.942 1.836 -13.266 1.00 95.25 80 ILE A CA 1
ATOM 626 C C . ILE A 1 80 ? 5.336 2.347 -12.931 1.00 95.25 80 ILE A C 1
ATOM 628 O O . ILE A 1 80 ? 6.139 1.626 -12.340 1.00 95.25 80 ILE A O 1
ATOM 632 N N . GLU A 1 81 ? 5.599 3.612 -13.246 1.00 95.06 81 GLU A N 1
ATOM 633 C CA . GLU A 1 81 ? 6.750 4.341 -12.727 1.00 95.06 81 GLU A CA 1
ATOM 634 C C . GLU A 1 81 ? 6.327 5.746 -12.287 1.00 95.06 81 GLU A C 1
ATOM 636 O O . GLU A 1 81 ? 5.864 6.564 -13.081 1.00 95.06 81 GLU A O 1
ATOM 641 N N . ILE A 1 82 ? 6.503 6.046 -11.007 1.00 93.62 82 ILE A N 1
ATOM 642 C CA . ILE A 1 82 ? 6.123 7.323 -10.415 1.00 93.62 82 ILE A CA 1
ATOM 643 C C . ILE A 1 82 ? 7.357 8.016 -9.880 1.00 93.62 82 ILE A C 1
ATOM 645 O O . ILE A 1 82 ? 8.048 7.480 -9.017 1.00 93.62 82 ILE A O 1
ATOM 649 N N . SER A 1 83 ? 7.603 9.227 -10.363 1.00 92.56 83 SER A N 1
ATOM 650 C CA . SER A 1 83 ? 8.635 10.103 -9.819 1.00 92.56 83 SER A CA 1
ATOM 651 C C . SER A 1 83 ? 8.068 10.879 -8.630 1.00 92.56 83 SER A C 1
ATOM 653 O O . SER A 1 83 ? 7.028 11.523 -8.743 1.00 92.56 83 SER A O 1
ATOM 655 N N . CYS A 1 84 ? 8.734 10.817 -7.481 1.00 90.94 84 CYS A N 1
ATOM 656 C CA . CYS A 1 84 ? 8.291 11.452 -6.238 1.00 90.94 84 CYS A CA 1
ATOM 657 C C . CYS A 1 84 ? 9.489 11.834 -5.354 1.00 90.94 84 CYS A C 1
ATOM 659 O O . CYS A 1 84 ? 10.617 11.397 -5.585 1.00 90.94 84 CYS A O 1
ATOM 661 N N . SER A 1 85 ? 9.265 12.664 -4.336 1.00 91.25 85 SER A N 1
ATOM 662 C CA . SER A 1 85 ? 10.289 13.046 -3.347 1.00 91.25 85 SER A CA 1
ATOM 663 C C . SER A 1 85 ? 10.294 12.151 -2.099 1.00 91.25 85 SER A C 1
ATOM 665 O O . SER A 1 85 ? 11.253 12.169 -1.333 1.00 91.25 85 SER A O 1
ATOM 667 N N . ASN A 1 86 ? 9.237 11.362 -1.895 1.00 91.62 86 ASN A N 1
ATOM 668 C CA . ASN A 1 86 ? 8.943 10.605 -0.677 1.00 91.62 86 ASN A CA 1
ATOM 669 C C . ASN A 1 86 ? 8.695 9.106 -0.954 1.00 91.62 86 ASN A C 1
ATOM 671 O O . ASN A 1 86 ? 7.868 8.481 -0.285 1.00 91.62 86 ASN A O 1
ATOM 675 N N . ALA A 1 87 ? 9.422 8.506 -1.905 1.00 94.25 87 ALA A N 1
ATOM 676 C CA . ALA A 1 87 ? 9.157 7.154 -2.414 1.00 94.25 87 ALA A CA 1
ATOM 677 C C . ALA A 1 87 ? 9.103 6.086 -1.308 1.00 94.25 87 ALA A C 1
ATOM 679 O O . ALA A 1 87 ? 8.231 5.224 -1.334 1.00 94.25 87 ALA A O 1
ATOM 680 N N . LYS A 1 88 ? 9.969 6.189 -0.287 1.00 95.44 88 LYS A N 1
ATOM 681 C CA . LYS A 1 88 ? 9.986 5.270 0.869 1.00 95.44 88 LYS A CA 1
ATOM 682 C C . LYS A 1 88 ? 8.677 5.298 1.660 1.00 95.44 88 LYS A C 1
ATOM 684 O O . LYS A 1 88 ? 8.158 4.264 2.069 1.00 95.44 88 LYS A O 1
ATOM 689 N N . GLN A 1 89 ? 8.159 6.499 1.914 1.00 95.19 89 GLN A N 1
ATOM 690 C CA . GLN A 1 89 ? 6.917 6.667 2.668 1.00 95.19 89 GLN A CA 1
ATOM 691 C C . GLN A 1 89 ? 5.718 6.210 1.837 1.00 95.19 89 GLN A C 1
ATOM 693 O O . GLN A 1 89 ? 4.814 5.571 2.373 1.00 95.19 89 GLN A O 1
ATOM 698 N N . LEU A 1 90 ? 5.723 6.523 0.539 1.00 95.00 90 LEU A N 1
ATOM 699 C CA . LEU A 1 90 ? 4.671 6.126 -0.388 1.00 95.00 90 LEU A CA 1
ATOM 700 C C . LEU A 1 90 ? 4.599 4.596 -0.522 1.00 95.00 90 LEU A C 1
ATOM 702 O O . LEU A 1 90 ? 3.535 4.025 -0.307 1.00 95.00 90 LEU A O 1
ATOM 706 N N . GLU A 1 91 ? 5.732 3.931 -0.762 1.00 97.19 91 GLU A N 1
ATOM 707 C CA . GLU A 1 91 ? 5.843 2.467 -0.804 1.00 97.19 91 GLU A CA 1
ATOM 708 C C . GLU A 1 91 ? 5.318 1.823 0.483 1.00 97.19 91 GLU A C 1
ATOM 710 O O . GLU A 1 91 ? 4.438 0.965 0.433 1.00 97.19 91 GLU A O 1
ATOM 715 N N . SER A 1 92 ? 5.802 2.273 1.646 1.00 97.12 92 SER A N 1
ATOM 716 C CA . SER A 1 92 ? 5.395 1.716 2.938 1.00 97.12 92 SER A CA 1
ATOM 717 C C . SER A 1 92 ? 3.881 1.819 3.162 1.00 97.12 92 SER A C 1
ATOM 719 O O . SER A 1 92 ? 3.250 0.863 3.622 1.00 97.12 92 SER A O 1
ATOM 721 N N . LYS A 1 93 ? 3.272 2.951 2.783 1.00 96.69 93 LYS A N 1
ATOM 722 C CA . LYS A 1 93 ? 1.818 3.137 2.863 1.00 96.69 93 LYS A CA 1
ATOM 723 C C . LYS A 1 93 ? 1.072 2.229 1.884 1.00 96.69 93 LYS A C 1
ATOM 725 O O . LYS A 1 93 ? 0.064 1.646 2.277 1.00 96.69 93 LYS A O 1
ATOM 730 N N . ILE A 1 94 ? 1.560 2.061 0.654 1.00 96.50 94 ILE A N 1
ATOM 731 C CA . ILE A 1 94 ? 0.953 1.148 -0.329 1.00 96.50 94 ILE A CA 1
ATOM 732 C C . ILE A 1 94 ? 1.020 -0.294 0.169 1.00 96.50 94 ILE A C 1
ATOM 734 O O . ILE A 1 94 ? 0.003 -0.979 0.182 1.00 96.50 94 ILE A O 1
ATOM 738 N N . HIS A 1 95 ? 2.177 -0.743 0.661 1.00 97.12 95 HIS A N 1
ATOM 739 C CA . HIS A 1 95 ? 2.332 -2.085 1.231 1.00 97.12 95 HIS A CA 1
ATOM 740 C C . HIS A 1 95 ? 1.392 -2.323 2.412 1.00 97.12 95 HIS A C 1
ATOM 742 O O . HIS A 1 95 ? 0.876 -3.428 2.572 1.00 97.12 95 HIS A O 1
ATOM 748 N N . ALA A 1 96 ? 1.156 -1.303 3.243 1.00 96.50 96 ALA A N 1
ATOM 749 C CA . ALA A 1 96 ? 0.206 -1.395 4.345 1.00 96.50 96 ALA A CA 1
ATOM 750 C C . ALA A 1 96 ? -1.242 -1.539 3.849 1.00 96.50 96 ALA A C 1
ATOM 752 O O . ALA A 1 96 ? -1.994 -2.339 4.404 1.00 96.50 96 ALA A O 1
ATOM 753 N N . ARG A 1 97 ? -1.629 -0.808 2.795 1.00 94.44 97 ARG A N 1
ATOM 754 C CA . ARG A 1 97 ? -2.980 -0.879 2.214 1.00 94.44 97 ARG A CA 1
ATOM 755 C C . ARG A 1 97 ? -3.228 -2.166 1.428 1.00 94.44 97 ARG A C 1
ATOM 757 O O . ARG A 1 97 ? -4.307 -2.737 1.530 1.00 94.44 97 ARG A O 1
ATOM 764 N N . LEU A 1 98 ? -2.210 -2.677 0.739 1.00 95.19 98 LEU A N 1
ATOM 765 C CA . LEU A 1 98 ? -2.260 -3.945 0.007 1.00 95.19 98 LEU A CA 1
ATOM 766 C C . LEU A 1 98 ? -1.907 -5.162 0.877 1.00 95.19 98 LEU A C 1
ATOM 768 O O . LEU A 1 98 ? -1.775 -6.267 0.361 1.00 95.19 98 LEU A O 1
ATOM 772 N N . LYS A 1 99 ? -1.770 -5.014 2.202 1.00 94.75 99 LYS A N 1
ATOM 773 C CA . LYS A 1 99 ? -1.306 -6.091 3.097 1.00 94.75 99 LYS A CA 1
ATOM 774 C C . LYS A 1 99 ? -2.116 -7.387 2.961 1.00 94.75 99 LYS A C 1
ATOM 776 O O . LYS A 1 99 ? -1.527 -8.462 2.978 1.00 94.75 99 LYS A O 1
ATOM 781 N N . ASN A 1 100 ? -3.434 -7.282 2.783 1.00 94.62 100 ASN A N 1
ATOM 782 C CA . ASN A 1 100 ? -4.334 -8.434 2.628 1.00 94.62 100 ASN A CA 1
ATOM 783 C C . ASN A 1 100 ? -4.252 -9.093 1.239 1.00 94.62 100 ASN A C 1
ATOM 785 O O . ASN A 1 100 ? -4.821 -10.158 1.035 1.00 94.62 100 ASN A O 1
ATOM 789 N N . ARG A 1 101 ? -3.567 -8.457 0.282 1.00 93.31 101 ARG A N 1
ATOM 790 C CA . ARG A 1 101 ? -3.294 -8.975 -1.064 1.00 93.31 101 ARG A CA 1
ATOM 791 C C . ARG A 1 101 ? -1.897 -9.582 -1.184 1.00 93.31 101 ARG A C 1
ATOM 793 O O . ARG A 1 101 ? -1.520 -10.001 -2.270 1.00 93.31 101 ARG A O 1
ATOM 800 N N . ARG A 1 102 ? -1.094 -9.575 -0.115 1.00 95.44 102 ARG A N 1
ATOM 801 C CA . ARG A 1 102 ? 0.296 -10.041 -0.162 1.00 95.44 102 ARG A CA 1
ATOM 802 C C . ARG A 1 102 ? 0.358 -11.535 -0.487 1.00 95.44 102 ARG A C 1
ATOM 804 O O . ARG A 1 102 ? -0.344 -12.328 0.131 1.00 95.44 102 ARG A O 1
ATOM 811 N N . ILE A 1 103 ? 1.256 -11.901 -1.396 1.00 94.00 103 ILE A N 1
ATOM 812 C CA . ILE A 1 103 ? 1.554 -13.296 -1.731 1.00 94.00 103 ILE A CA 1
ATOM 813 C C . ILE A 1 103 ? 2.578 -13.810 -0.716 1.00 94.00 103 ILE A C 1
ATOM 815 O O . ILE A 1 103 ? 3.671 -13.254 -0.614 1.00 94.00 103 ILE A O 1
ATOM 819 N N . LEU A 1 104 ? 2.206 -14.818 0.077 1.00 91.62 104 LEU A N 1
ATOM 820 C CA . LEU A 1 104 ? 3.028 -15.302 1.194 1.00 91.62 104 LEU A CA 1
ATOM 821 C C . LEU A 1 104 ? 4.257 -16.091 0.727 1.00 91.62 104 LEU A C 1
ATOM 823 O O . LEU A 1 104 ? 5.329 -15.913 1.298 1.00 91.62 104 LEU A O 1
ATOM 827 N N . ASP A 1 105 ? 4.115 -16.870 -0.345 1.00 90.06 105 ASP A N 1
ATOM 828 C CA . ASP A 1 105 ? 5.171 -17.751 -0.868 1.00 90.06 105 ASP A CA 1
ATOM 829 C C . ASP A 1 105 ? 6.068 -17.069 -1.917 1.00 90.06 105 ASP A C 1
ATOM 831 O O . ASP A 1 105 ? 6.899 -17.702 -2.565 1.00 90.06 105 ASP A O 1
ATOM 835 N N . ALA A 1 106 ? 5.904 -15.758 -2.110 1.00 88.44 106 ALA A N 1
ATOM 836 C CA . ALA A 1 106 ? 6.699 -14.992 -3.058 1.00 88.44 106 ALA A CA 1
ATOM 837 C C . ALA A 1 106 ? 8.077 -14.602 -2.481 1.00 88.44 106 ALA A C 1
ATOM 839 O O . ALA A 1 106 ? 8.229 -14.421 -1.268 1.00 88.44 106 ALA A O 1
ATOM 840 N N . PRO A 1 107 ? 9.095 -14.379 -3.337 1.00 85.12 107 PRO A N 1
ATOM 841 C CA . PRO A 1 107 ? 10.404 -13.908 -2.898 1.00 85.12 107 PRO A CA 1
ATOM 842 C C . PRO A 1 107 ? 10.325 -12.456 -2.392 1.00 85.12 107 PRO A C 1
ATOM 844 O O . PRO A 1 107 ? 10.393 -11.485 -3.155 1.00 85.12 107 PRO A O 1
ATOM 847 N N . GLY A 1 108 ? 10.193 -12.316 -1.071 1.00 88.06 108 GLY A N 1
ATOM 848 C CA . GLY A 1 108 ? 10.111 -11.040 -0.359 1.00 88.06 108 GLY A CA 1
ATOM 849 C C . GLY A 1 108 ? 8.677 -10.574 -0.073 1.00 88.06 108 GLY A C 1
ATOM 850 O O . GLY A 1 108 ? 7.697 -11.164 -0.506 1.00 88.06 108 GLY A O 1
ATOM 851 N N . LYS A 1 109 ? 8.537 -9.469 0.670 1.00 91.38 109 LYS A N 1
ATOM 852 C CA . LYS A 1 109 ? 7.236 -8.972 1.184 1.00 91.38 109 LYS A CA 1
ATOM 853 C C . LYS A 1 109 ? 6.533 -7.963 0.264 1.00 91.38 109 LYS A C 1
ATOM 855 O O . LYS A 1 109 ? 5.585 -7.295 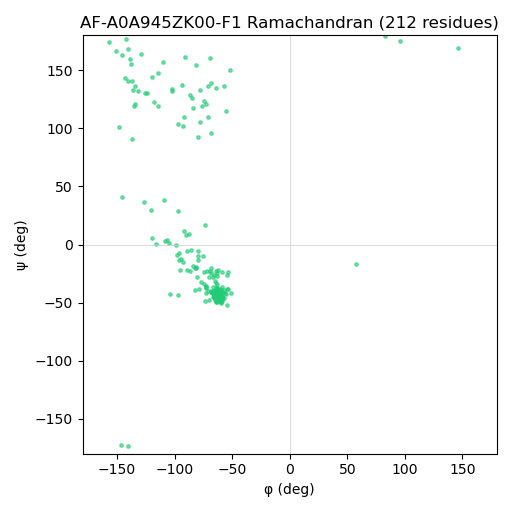0.685 1.00 91.38 109 LYS A O 1
ATOM 860 N N . GLU A 1 110 ? 7.031 -7.841 -0.958 1.00 95.62 110 GLU A N 1
ATOM 861 C CA . GLU A 1 110 ? 6.723 -6.759 -1.902 1.00 95.62 110 GLU A CA 1
ATOM 862 C C . GLU A 1 110 ? 5.820 -7.217 -3.056 1.00 95.62 110 GLU A C 1
ATOM 864 O O . GLU A 1 110 ? 5.556 -6.438 -3.967 1.00 95.62 110 GLU A O 1
ATOM 869 N N . TRP A 1 111 ? 5.371 -8.474 -3.032 1.00 96.62 111 TRP A N 1
ATOM 870 C CA . TRP A 1 111 ? 4.516 -9.080 -4.050 1.00 96.62 111 TRP A CA 1
ATOM 871 C C . TRP A 1 111 ? 3.066 -9.148 -3.585 1.00 96.62 111 TRP A C 1
ATOM 873 O O . TRP A 1 111 ? 2.780 -9.580 -2.464 1.00 96.62 111 TRP A O 1
ATOM 883 N N . PHE A 1 112 ? 2.152 -8.746 -4.464 1.00 96.75 112 PHE A N 1
ATOM 884 C CA . PHE A 1 112 ? 0.728 -8.651 -4.171 1.00 96.75 112 PHE A CA 1
ATOM 885 C C . PHE A 1 112 ? -0.101 -9.199 -5.334 1.00 96.75 112 PHE A C 1
ATOM 887 O O . PHE A 1 112 ? 0.222 -8.938 -6.489 1.00 96.75 112 PHE A O 1
ATOM 894 N N . THR A 1 113 ? -1.189 -9.908 -5.041 1.00 96.06 113 THR A N 1
ATOM 895 C CA . THR A 1 113 ? -2.226 -10.263 -6.018 1.00 96.06 113 THR A CA 1
ATOM 896 C C . THR A 1 113 ? -3.128 -9.048 -6.218 1.00 96.06 113 THR A C 1
ATOM 898 O O . THR A 1 113 ? -4.049 -8.812 -5.436 1.00 96.06 113 THR A O 1
ATOM 901 N N . THR A 1 114 ? -2.808 -8.222 -7.212 1.00 95.56 114 THR A N 1
ATOM 902 C CA . THR A 1 114 ? -3.433 -6.909 -7.441 1.00 95.56 114 THR A CA 1
ATOM 903 C C . THR A 1 114 ? -3.503 -6.610 -8.949 1.00 95.56 114 THR A C 1
ATOM 905 O O . THR A 1 114 ? -3.233 -7.482 -9.772 1.00 95.56 114 THR A O 1
ATOM 908 N N . ASN A 1 115 ? -3.904 -5.402 -9.337 1.00 94.19 115 ASN A N 1
ATOM 909 C CA . ASN A 1 115 ? -3.830 -4.928 -10.716 1.00 94.19 115 ASN A CA 1
ATOM 910 C C . ASN A 1 115 ? -3.404 -3.458 -10.773 1.00 94.19 115 ASN A C 1
ATOM 912 O O . ASN A 1 115 ? -3.350 -2.762 -9.756 1.00 94.19 115 ASN A O 1
ATOM 916 N N . VAL A 1 116 ? -3.074 -2.986 -11.976 1.00 92.12 116 VAL A N 1
ATOM 917 C CA . VAL A 1 116 ? -2.566 -1.622 -12.197 1.00 92.12 116 VAL A CA 1
ATOM 918 C C . VAL A 1 116 ? -3.531 -0.567 -11.656 1.00 92.12 116 VAL A C 1
ATOM 920 O O . VAL A 1 116 ? -3.094 0.395 -11.025 1.00 92.12 116 VAL A O 1
ATOM 923 N N . ASP A 1 117 ? -4.834 -0.746 -11.859 1.00 90.62 117 ASP A N 1
ATOM 924 C CA . ASP A 1 117 ? -5.830 0.245 -11.456 1.00 90.62 117 ASP A CA 1
ATOM 925 C C . ASP A 1 117 ? -6.022 0.288 -9.936 1.00 90.62 117 ASP A C 1
ATOM 927 O O . ASP A 1 117 ? -6.144 1.371 -9.367 1.00 90.62 117 ASP A O 1
ATOM 931 N N . GLU A 1 118 ? -5.982 -0.855 -9.245 1.00 91.25 118 GLU A N 1
ATOM 932 C CA . GLU A 1 118 ? -5.991 -0.910 -7.781 1.00 91.25 118 GLU A CA 1
ATOM 933 C C . GLU A 1 118 ? -4.760 -0.213 -7.194 1.00 91.25 118 GLU A C 1
ATOM 935 O O . GLU A 1 118 ? -4.912 0.633 -6.311 1.00 91.25 118 GLU A O 1
ATOM 940 N N . ILE A 1 119 ? -3.566 -0.475 -7.736 1.00 94.31 119 ILE A N 1
ATOM 941 C CA . ILE A 1 119 ? -2.336 0.197 -7.297 1.00 94.31 119 ILE A CA 1
ATOM 942 C C . ILE A 1 119 ? -2.452 1.715 -7.489 1.00 94.31 119 ILE A C 1
ATOM 944 O O . ILE A 1 119 ? -2.169 2.477 -6.563 1.00 94.31 119 ILE A O 1
ATOM 948 N N . LEU A 1 120 ? -2.902 2.175 -8.661 1.00 91.75 120 LEU A N 1
ATOM 949 C CA . LEU A 1 120 ? -3.075 3.605 -8.928 1.00 91.75 120 LEU A CA 1
ATOM 950 C C . LEU A 1 120 ? -4.111 4.252 -8.007 1.00 91.75 120 LEU A C 1
ATOM 952 O O . LEU A 1 120 ? -3.867 5.348 -7.501 1.00 91.75 120 LEU A O 1
ATOM 956 N N . ARG A 1 121 ? -5.241 3.582 -7.740 1.00 89.94 121 ARG A N 1
ATOM 957 C CA . ARG A 1 121 ? -6.244 4.068 -6.779 1.00 89.94 121 ARG A CA 1
ATOM 958 C C . ARG A 1 121 ? -5.634 4.281 -5.400 1.00 89.94 121 ARG A C 1
ATOM 960 O O . ARG A 1 121 ? -5.854 5.334 -4.802 1.00 89.94 121 ARG A O 1
ATOM 967 N N . GLU A 1 122 ? -4.847 3.324 -4.912 1.00 92.69 122 GLU A N 1
ATOM 968 C CA . GLU A 1 122 ? -4.209 3.451 -3.602 1.00 92.69 122 GLU A CA 1
ATOM 969 C C . GLU A 1 122 ? -3.168 4.568 -3.570 1.00 92.69 122 GLU A C 1
ATOM 971 O O . GLU A 1 122 ? -3.128 5.339 -2.611 1.00 92.69 122 GLU A O 1
ATOM 976 N N . ILE A 1 123 ? -2.388 4.718 -4.641 1.00 91.75 123 ILE A N 1
ATOM 977 C CA . ILE A 1 123 ? -1.414 5.804 -4.790 1.00 91.75 123 ILE A CA 1
ATOM 978 C C . ILE A 1 123 ? -2.105 7.160 -4.734 1.00 91.75 123 ILE A C 1
ATOM 980 O O . ILE A 1 123 ? -1.714 8.005 -3.933 1.00 91.75 123 ILE A O 1
ATOM 984 N N . TYR A 1 124 ? -3.169 7.360 -5.510 1.00 88.56 124 TYR A N 1
ATOM 985 C CA . TYR A 1 124 ? -3.907 8.623 -5.522 1.00 88.56 124 TYR A CA 1
ATOM 986 C C . TYR A 1 124 ? -4.599 8.921 -4.194 1.00 88.56 124 TYR A C 1
ATOM 988 O O . TYR A 1 124 ? -4.730 10.081 -3.817 1.00 88.56 124 TYR A O 1
ATOM 996 N N . ALA A 1 125 ? -5.018 7.890 -3.465 1.00 85.88 125 ALA A N 1
ATOM 997 C CA . ALA A 1 125 ? -5.601 8.049 -2.141 1.00 85.88 125 ALA A CA 1
ATOM 998 C C . ALA A 1 125 ? -4.550 8.249 -1.029 1.00 85.88 125 ALA A C 1
ATOM 1000 O O . ALA A 1 125 ? -4.927 8.516 0.113 1.00 85.88 125 ALA A O 1
ATOM 1001 N N . ILE A 1 126 ? -3.256 8.069 -1.313 1.00 90.19 126 ILE A N 1
ATOM 1002 C CA . ILE A 1 126 ? -2.146 8.392 -0.402 1.00 90.19 126 ILE A CA 1
ATOM 1003 C C . ILE A 1 126 ? -1.563 9.767 -0.732 1.00 90.19 126 ILE A C 1
ATOM 1005 O O . ILE A 1 126 ? -1.278 10.536 0.184 1.00 90.19 126 ILE A O 1
ATOM 1009 N N . ASP A 1 127 ? -1.381 10.057 -2.019 1.00 87.81 127 ASP A N 1
ATOM 1010 C CA . ASP A 1 127 ? -0.832 11.307 -2.530 1.00 87.81 127 ASP A CA 1
ATOM 1011 C C . ASP A 1 127 ? -1.637 11.789 -3.757 1.00 87.81 127 ASP A C 1
ATOM 1013 O O . ASP A 1 127 ? -1.337 11.443 -4.909 1.00 87.81 127 ASP A O 1
ATOM 1017 N N . PRO A 1 128 ? -2.679 12.608 -3.524 1.00 82.56 128 PRO A N 1
ATOM 1018 C CA . PRO A 1 128 ? -3.509 13.163 -4.589 1.00 82.56 128 PRO A CA 1
ATOM 1019 C C . PRO A 1 128 ? -2.749 14.076 -5.562 1.00 82.56 128 PRO A C 1
ATOM 1021 O O . PRO A 1 128 ? -3.190 14.250 -6.701 1.00 82.56 128 PRO A O 1
ATOM 1024 N N . ALA A 1 129 ? -1.608 14.651 -5.161 1.00 79.31 129 ALA A N 1
ATOM 1025 C CA . ALA A 1 129 ? -0.842 15.563 -6.010 1.00 79.31 129 ALA A CA 1
ATOM 1026 C C . ALA A 1 129 ? -0.237 14.841 -7.225 1.00 79.31 129 ALA A C 1
ATOM 1028 O O . ALA A 1 129 ? -0.100 15.429 -8.301 1.00 79.31 129 ALA A O 1
ATOM 1029 N N . ILE A 1 130 ? 0.039 13.540 -7.094 1.00 80.56 130 ILE A N 1
ATOM 1030 C CA . ILE A 1 130 ? 0.514 12.698 -8.198 1.00 80.56 130 ILE A CA 1
ATOM 1031 C C . ILE A 1 130 ? -0.538 12.636 -9.316 1.00 80.56 130 ILE A C 1
ATOM 1033 O O . ILE A 1 130 ? -0.182 12.730 -10.492 1.00 80.56 130 ILE A O 1
ATOM 1037 N N . LYS A 1 131 ? -1.834 12.584 -8.975 1.00 68.94 131 LYS A N 1
ATOM 1038 C CA . LYS A 1 131 ? -2.935 12.578 -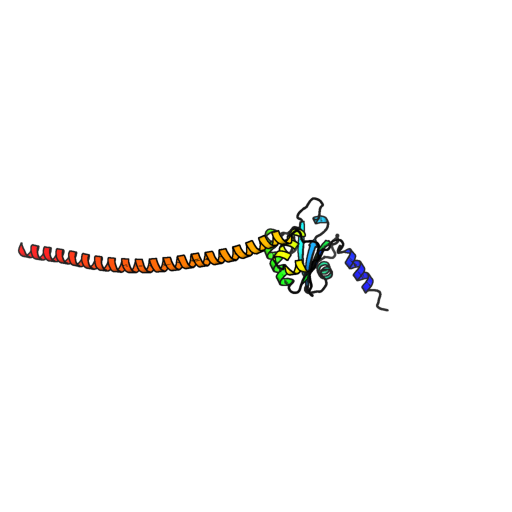9.955 1.00 68.94 131 LYS A CA 1
ATOM 1039 C C . LYS A 1 131 ? -2.995 13.877 -10.767 1.00 68.94 131 LYS A C 1
ATOM 1041 O O . LYS A 1 131 ? -3.240 13.827 -11.966 1.00 68.94 131 LYS A O 1
ATOM 1046 N N . LEU A 1 132 ? -2.716 15.025 -10.143 1.00 57.12 132 LEU A N 1
ATOM 1047 C CA . LEU A 1 132 ? -2.724 16.343 -10.801 1.00 57.12 132 LEU A CA 1
ATOM 1048 C C . LEU A 1 132 ? -1.595 16.509 -11.829 1.00 57.12 132 LEU A C 1
ATOM 1050 O O . LEU A 1 132 ? -1.714 17.305 -12.757 1.00 57.12 132 LEU A O 1
ATOM 1054 N N . SER A 1 133 ? -0.507 15.750 -11.679 1.00 58.88 133 SER A N 1
ATOM 1055 C CA . SER A 1 133 ? 0.611 15.749 -12.629 1.00 58.88 133 SER A CA 1
ATOM 1056 C C . SER A 1 133 ? 0.358 14.903 -13.886 1.00 58.88 133 SER A C 1
ATOM 1058 O O . SER A 1 133 ? 1.094 15.035 -14.863 1.00 58.88 133 SER A O 1
ATOM 1060 N N . PHE A 1 134 ? -0.682 14.060 -13.880 1.00 52.50 134 PHE A N 1
ATOM 1061 C CA . PHE A 1 134 ? -1.091 13.232 -15.014 1.00 52.50 134 PHE A CA 1
ATOM 1062 C C . PHE A 1 134 ? -2.152 13.992 -15.829 1.00 52.50 134 PHE A C 1
ATOM 1064 O O . PHE A 1 134 ? -3.299 14.145 -15.413 1.00 52.50 134 PHE A O 1
ATOM 1071 N N . GLY A 1 135 ? -1.734 14.571 -16.955 1.00 47.91 135 GLY A N 1
ATOM 1072 C CA . GLY A 1 135 ? -2.518 15.536 -17.725 1.00 47.91 135 GLY A CA 1
ATOM 1073 C C . GLY A 1 135 ? -3.898 15.053 -18.206 1.00 47.91 135 GLY A C 1
ATOM 1074 O O . GLY A 1 135 ? -4.052 13.972 -18.756 1.00 47.91 135 GLY A O 1
ATOM 1075 N N . ARG A 1 136 ? -4.881 15.949 -18.045 1.00 43.38 136 ARG A N 1
ATOM 1076 C CA . ARG A 1 136 ? -6.090 16.216 -18.860 1.00 43.38 136 ARG A CA 1
ATOM 1077 C C . ARG A 1 136 ? -7.152 15.138 -19.162 1.00 43.38 136 ARG A C 1
ATOM 1079 O O . ARG A 1 136 ? -8.262 15.562 -19.473 1.00 43.38 136 ARG A O 1
ATOM 1086 N N . GLU A 1 137 ? -6.933 13.833 -19.004 1.00 45.66 137 GLU A N 1
ATOM 1087 C CA . GLU A 1 137 ? -7.931 12.828 -19.458 1.00 45.66 137 GLU A CA 1
ATOM 1088 C C . GLU A 1 137 ? -8.920 12.300 -18.398 1.00 45.66 137 GLU A C 1
ATOM 1090 O O . GLU A 1 137 ? -9.890 11.632 -18.734 1.00 45.66 137 GLU A O 1
ATOM 1095 N N . SER A 1 138 ? -8.777 12.635 -17.113 1.00 48.69 138 SER A N 1
ATOM 1096 C CA . SER A 1 138 ? -9.605 12.035 -16.045 1.00 48.69 138 SER A CA 1
ATOM 1097 C C . SER A 1 138 ? -10.635 12.982 -15.408 1.00 48.69 138 SER A C 1
ATOM 1099 O O . SER A 1 138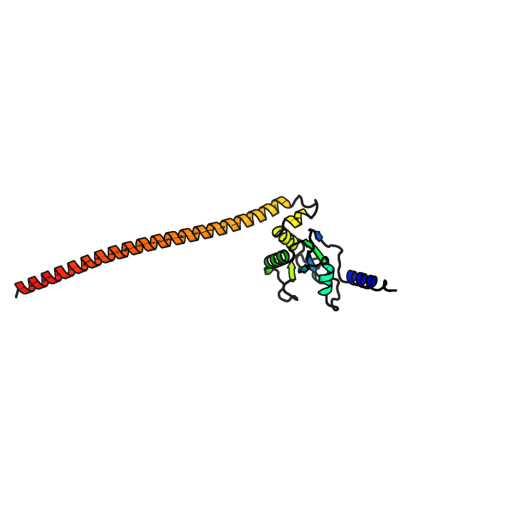 ? -10.899 12.909 -14.206 1.00 48.69 138 SER A O 1
ATOM 1101 N N . LYS A 1 139 ? -11.273 13.860 -16.199 1.00 45.16 139 LYS A N 1
ATOM 1102 C CA . LYS A 1 139 ? -12.331 14.765 -15.690 1.00 45.16 139 LYS A CA 1
ATOM 1103 C C . LYS A 1 139 ? -13.583 14.036 -15.169 1.00 45.16 139 LYS A C 1
ATOM 1105 O O . LYS A 1 139 ? -14.267 14.580 -14.310 1.00 45.16 139 LYS A O 1
ATOM 1110 N N . ALA A 1 140 ? -13.846 12.802 -15.605 1.00 50.16 140 ALA A N 1
ATOM 1111 C CA . ALA A 1 140 ? -15.052 12.056 -15.226 1.00 50.16 140 ALA A CA 1
ATOM 1112 C C . ALA A 1 140 ? -14.985 11.361 -13.844 1.00 50.16 140 ALA A C 1
ATOM 1114 O O . ALA A 1 140 ? -16.020 11.084 -13.250 1.00 50.16 140 ALA A O 1
ATOM 1115 N N . TYR A 1 141 ? -13.790 11.114 -13.290 1.00 49.47 141 TYR A N 1
ATOM 1116 C CA . TYR A 1 141 ? -13.613 10.317 -12.056 1.00 49.47 141 TYR A CA 1
ATOM 1117 C C . TYR A 1 141 ? -13.219 11.142 -10.820 1.00 49.47 141 TYR A C 1
ATOM 1119 O O . TYR A 1 141 ? -12.924 10.592 -9.757 1.00 49.47 141 TYR A O 1
ATOM 1127 N N . LEU A 1 142 ? -13.137 12.467 -10.946 1.00 50.81 142 LEU A N 1
ATOM 1128 C CA . LEU A 1 142 ? -12.716 13.360 -9.863 1.00 50.81 142 LEU A CA 1
ATOM 1129 C C . LEU A 1 142 ? -13.761 13.531 -8.741 1.00 50.81 142 LEU A C 1
ATOM 1131 O O . LEU A 1 142 ? -13.345 13.472 -7.585 1.00 50.81 142 LEU A O 1
ATOM 1135 N N . PRO A 1 143 ? -15.076 13.666 -9.013 1.00 54.59 143 PRO A N 1
ATOM 1136 C CA . PRO A 1 143 ? -16.058 13.904 -7.952 1.00 54.59 143 PRO A CA 1
ATOM 1137 C C . PRO A 1 143 ? -16.262 12.683 -7.046 1.00 54.59 143 PRO A C 1
ATOM 1139 O O . PRO A 1 143 ? -16.170 12.805 -5.831 1.00 54.59 143 PRO A O 1
ATOM 1142 N N . VAL A 1 144 ? -16.446 11.494 -7.632 1.00 57.59 144 VAL A N 1
ATOM 1143 C CA . VAL A 1 144 ? -16.811 10.263 -6.899 1.00 57.59 144 VAL A CA 1
ATOM 1144 C C . VAL A 1 144 ? -15.686 9.786 -5.968 1.00 57.59 144 VAL A C 1
ATOM 1146 O O . VAL A 1 144 ? -15.917 9.406 -4.821 1.00 57.59 144 VAL A O 1
ATOM 1149 N N . LEU A 1 145 ? -14.434 9.865 -6.425 1.00 53.53 145 LEU A N 1
ATOM 1150 C CA . LEU A 1 145 ? -13.280 9.444 -5.626 1.00 53.53 145 LEU A CA 1
ATOM 1151 C C . LEU A 1 145 ? -12.908 10.472 -4.549 1.00 53.53 145 LEU A C 1
ATOM 1153 O O . LEU A 1 145 ? -12.455 10.086 -3.471 1.00 53.53 145 LEU A O 1
ATOM 1157 N N . TYR A 1 146 ? -13.122 11.769 -4.807 1.00 62.28 146 TYR A N 1
ATOM 1158 C CA . TYR A 1 146 ? -12.930 12.799 -3.786 1.00 62.28 146 TYR A CA 1
ATOM 1159 C C . TYR A 1 146 ? -13.988 12.685 -2.688 1.00 62.28 146 TYR A C 1
ATOM 1161 O O . TYR A 1 146 ? -13.647 12.772 -1.510 1.00 62.28 146 TYR A O 1
ATOM 1169 N N . THR A 1 147 ? -15.246 12.398 -3.043 1.00 66.25 147 THR A N 1
ATOM 1170 C CA . THR A 1 147 ? -16.293 12.141 -2.047 1.00 66.25 147 THR A CA 1
ATOM 1171 C C . THR A 1 147 ? -15.972 10.924 -1.191 1.00 66.25 147 THR A C 1
ATOM 1173 O O . THR A 1 147 ? -16.071 11.020 0.027 1.00 66.25 147 THR A O 1
ATOM 1176 N N . GLU A 1 148 ? -15.50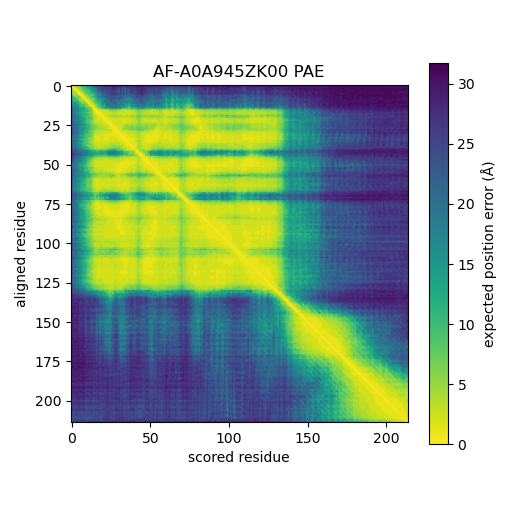2 9.813 -1.768 1.00 69.38 148 GLU A N 1
ATOM 1177 C CA . GLU A 1 148 ? -15.130 8.641 -0.967 1.00 69.38 148 GLU A CA 1
ATOM 1178 C C . GLU A 1 148 ? -13.953 8.908 -0.022 1.00 69.38 148 GL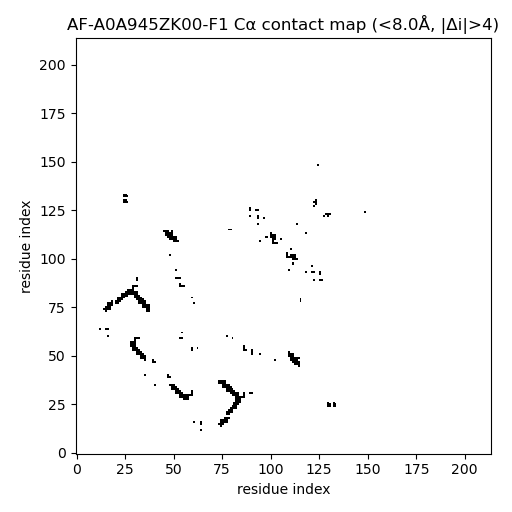U A C 1
ATOM 1180 O O . GLU A 1 148 ? -13.983 8.484 1.135 1.00 69.38 148 GLU A O 1
ATOM 1185 N N . TYR A 1 149 ? -12.922 9.619 -0.486 1.00 73.44 149 TYR A N 1
ATOM 1186 C CA . TYR A 1 149 ? -11.784 9.983 0.356 1.00 73.44 149 TYR A CA 1
ATOM 1187 C C . TYR A 1 149 ? -12.205 10.919 1.496 1.00 73.44 149 TYR A C 1
ATOM 1189 O O . TYR A 1 149 ? -11.923 10.635 2.661 1.00 73.44 149 TYR A O 1
ATOM 1197 N N . MET A 1 150 ? -12.937 11.991 1.178 1.00 74.38 150 MET A N 1
ATOM 1198 C CA . MET A 1 150 ? -13.426 12.948 2.174 1.00 74.38 150 MET A CA 1
ATOM 1199 C C . MET A 1 150 ? -14.362 12.281 3.183 1.00 74.38 150 MET A C 1
ATOM 1201 O O . MET A 1 150 ? -14.242 12.533 4.380 1.00 74.38 150 MET A O 1
ATOM 1205 N N . LEU A 1 151 ? -15.237 11.376 2.734 1.00 74.06 151 LEU A N 1
ATOM 1206 C CA . LEU A 1 151 ? -16.095 10.585 3.617 1.00 74.06 151 LEU A CA 1
ATOM 1207 C C . LEU A 1 151 ? -15.274 9.672 4.534 1.00 74.06 151 LEU A C 1
ATOM 1209 O O . LEU A 1 151 ? -15.574 9.586 5.722 1.00 74.06 151 LEU A O 1
ATOM 1213 N N . ARG A 1 152 ? -14.216 9.019 4.035 1.00 74.62 152 ARG A N 1
ATOM 1214 C CA . ARG A 1 152 ? -13.344 8.182 4.879 1.00 74.62 152 ARG A CA 1
ATOM 1215 C C . ARG A 1 152 ? -12.614 8.996 5.943 1.00 74.62 152 ARG A C 1
ATOM 1217 O O . ARG A 1 152 ? -12.553 8.548 7.088 1.00 74.62 152 ARG A O 1
ATOM 1224 N N . GLU A 1 153 ? -12.083 10.167 5.599 1.00 74.12 153 GLU A N 1
ATOM 1225 C CA . GLU A 1 153 ? -11.406 11.032 6.573 1.00 74.12 153 GLU A CA 1
ATOM 1226 C C . GLU A 1 153 ? -12.388 11.622 7.596 1.00 74.12 153 GLU A C 1
ATOM 1228 O O . GLU A 1 153 ? -12.119 11.575 8.799 1.00 74.12 153 GLU A O 1
ATOM 1233 N N . LEU A 1 154 ? -13.578 12.051 7.163 1.00 80.44 154 LEU A N 1
ATOM 1234 C CA . LEU A 1 154 ? -14.657 12.458 8.071 1.00 80.44 154 LEU A CA 1
ATOM 1235 C C . LEU A 1 154 ? -15.039 11.323 9.028 1.00 80.44 154 LEU A C 1
ATOM 1237 O O . LEU A 1 154 ? -15.112 11.525 10.238 1.00 80.44 154 LEU A O 1
ATOM 1241 N N . MET A 1 155 ? -15.211 10.102 8.520 1.00 84.38 155 MET A N 1
ATOM 1242 C CA . MET A 1 155 ? -15.544 8.937 9.344 1.00 84.38 155 MET A CA 1
ATOM 1243 C C . MET A 1 155 ? -14.448 8.601 10.364 1.00 84.38 155 MET A C 1
ATOM 1245 O O . MET A 1 155 ? -14.759 8.179 11.479 1.00 84.38 155 MET A O 1
ATOM 1249 N N . ARG A 1 156 ? -13.165 8.796 10.029 1.00 76.44 156 ARG A N 1
ATOM 1250 C CA . ARG A 1 156 ? -12.057 8.649 10.991 1.00 76.44 156 ARG A CA 1
ATOM 1251 C C . ARG A 1 156 ? -12.129 9.697 12.093 1.00 76.44 156 ARG A C 1
ATOM 1253 O O . ARG A 1 156 ? -12.005 9.341 13.265 1.00 76.44 156 ARG A O 1
ATOM 1260 N N . PHE A 1 157 ? -12.381 10.952 11.727 1.00 82.69 157 PHE A N 1
ATOM 1261 C CA . PHE A 1 157 ? -12.553 12.039 12.685 1.00 82.69 157 PHE A CA 1
ATOM 1262 C C . PHE A 1 157 ? -13.719 11.761 13.645 1.00 82.69 157 PHE A C 1
ATOM 1264 O O . PHE A 1 157 ? -13.532 11.785 14.862 1.00 82.69 157 PHE A O 1
ATOM 1271 N N . PHE A 1 158 ? -14.890 11.384 13.121 1.00 86.62 158 PHE A N 1
ATOM 1272 C CA . PHE A 1 158 ? -16.062 11.071 13.944 1.00 86.62 158 PHE A CA 1
ATOM 1273 C C . PHE A 1 158 ? -15.852 9.861 14.857 1.00 86.62 158 PHE A C 1
ATOM 1275 O O . PHE A 1 158 ? -16.286 9.893 16.005 1.00 86.62 158 PHE A O 1
ATOM 1282 N N . LYS A 1 159 ? -15.139 8.819 14.410 1.00 82.44 159 LYS A N 1
ATOM 1283 C CA . LYS A 1 159 ? -14.774 7.687 15.283 1.00 82.44 159 LYS A CA 1
ATOM 1284 C C . LYS A 1 159 ? -13.862 8.112 16.436 1.00 82.44 159 LYS A C 1
ATOM 1286 O O . LYS A 1 159 ? -14.057 7.662 17.567 1.00 82.44 159 LYS A O 1
ATOM 1291 N N . GLY A 1 160 ? -12.893 8.989 16.167 1.00 83.25 160 GLY A N 1
ATOM 1292 C CA . GLY A 1 160 ? -12.039 9.574 17.202 1.00 83.25 160 GLY A CA 1
ATOM 1293 C C . GLY A 1 160 ? -12.851 10.386 18.210 1.00 83.25 160 GLY A C 1
ATOM 1294 O O . GLY A 1 160 ? -12.742 10.171 19.417 1.00 83.25 160 GLY A O 1
ATOM 1295 N N . LEU A 1 161 ? -13.742 11.245 17.711 1.00 86.69 161 LEU A N 1
ATOM 1296 C CA . LEU A 1 161 ? -14.619 12.076 18.532 1.00 86.69 161 LEU A CA 1
ATOM 1297 C C . LEU A 1 161 ? -15.566 11.230 19.400 1.00 86.69 161 LEU A C 1
ATOM 1299 O O . LEU A 1 161 ? -15.680 11.466 20.601 1.00 86.69 161 LEU A O 1
ATOM 1303 N N . ALA A 1 162 ? -16.182 10.194 18.825 1.00 85.19 162 ALA A N 1
ATOM 1304 C CA . ALA A 1 162 ? -17.040 9.258 19.548 1.00 85.19 162 ALA A CA 1
ATOM 1305 C C . ALA A 1 162 ? -16.288 8.541 20.679 1.00 85.19 162 ALA A C 1
ATOM 1307 O O . ALA A 1 162 ? -16.817 8.413 21.781 1.00 85.19 162 ALA A O 1
ATOM 1308 N N . SER A 1 163 ? -15.038 8.134 20.442 1.00 84.06 163 SER A N 1
ATOM 1309 C CA . SER A 1 163 ? -14.197 7.488 21.460 1.00 84.06 163 SER A CA 1
ATOM 1310 C C . SER A 1 163 ? -13.895 8.425 22.636 1.00 84.06 163 SER A C 1
ATOM 1312 O O . SER A 1 163 ? -13.949 8.004 23.791 1.00 84.06 163 SER A O 1
ATOM 1314 N N . ILE A 1 164 ? -13.638 9.709 22.361 1.00 85.69 164 ILE A N 1
ATOM 1315 C CA . ILE A 1 164 ? -13.431 10.734 23.397 1.00 85.69 164 ILE A CA 1
ATOM 1316 C C . ILE A 1 164 ? -14.716 10.956 24.203 1.00 85.69 164 ILE A C 1
ATOM 1318 O O . ILE A 1 164 ? -14.669 10.997 25.431 1.00 85.69 164 ILE A O 1
ATOM 1322 N N . LEU A 1 165 ? -15.869 11.059 23.535 1.00 86.44 165 LEU A N 1
ATOM 1323 C CA . LEU A 1 165 ? -17.167 11.223 24.198 1.00 86.44 165 LEU A CA 1
ATOM 1324 C C . LEU A 1 165 ? -17.514 10.026 25.096 1.00 86.44 165 LEU A C 1
ATOM 1326 O O . LEU A 1 165 ? -17.931 10.220 26.238 1.00 86.44 165 LEU A O 1
ATOM 1330 N N . LEU A 1 166 ? -17.285 8.799 24.616 1.00 83.31 166 LEU A N 1
ATOM 1331 C CA . LEU A 1 166 ? -17.434 7.568 25.399 1.00 83.31 166 LEU A CA 1
ATOM 1332 C C . LEU A 1 166 ? -16.526 7.572 26.632 1.00 83.31 166 LEU A C 1
ATOM 1334 O O . LEU A 1 166 ? -16.988 7.281 27.735 1.00 83.31 166 LEU A O 1
ATOM 1338 N N . TRP A 1 167 ? -15.262 7.965 26.474 1.00 87.62 167 TRP A N 1
ATOM 1339 C CA . TRP A 1 167 ? -14.329 8.086 27.592 1.00 87.62 167 TRP A CA 1
ATOM 1340 C C . TRP A 1 167 ? -14.782 9.139 28.615 1.00 87.62 167 TRP A C 1
ATOM 1342 O O . TRP A 1 167 ? -14.775 8.872 29.817 1.00 87.62 167 TRP A O 1
ATOM 1352 N N . LEU A 1 168 ? -15.249 10.310 28.170 1.00 80.75 168 LEU A N 1
ATOM 1353 C CA . LEU A 1 168 ? -15.783 11.353 29.056 1.00 80.75 168 LEU A CA 1
ATOM 1354 C C . LEU A 1 168 ? -17.033 10.880 29.815 1.00 80.75 168 LEU A C 1
ATOM 1356 O O . LEU A 1 168 ? -17.157 11.137 31.016 1.00 80.75 168 LEU A O 1
ATOM 1360 N N . ALA A 1 169 ? -17.933 10.153 29.148 1.00 77.56 169 ALA A N 1
ATOM 1361 C CA . ALA A 1 169 ? -19.095 9.530 29.780 1.00 77.56 169 ALA A CA 1
ATOM 1362 C C . ALA A 1 169 ? -18.680 8.466 30.815 1.00 77.56 169 ALA A C 1
ATOM 1364 O O . ALA A 1 169 ? -19.246 8.380 31.909 1.00 77.56 169 ALA A O 1
ATOM 1365 N N . GLU A 1 170 ? -17.641 7.684 30.531 1.00 79.25 170 GLU A N 1
ATOM 1366 C CA . GLU A 1 170 ? -17.107 6.713 31.483 1.00 79.25 170 GLU A CA 1
ATOM 1367 C C . GLU A 1 170 ? -16.455 7.398 32.699 1.00 79.25 170 GLU A C 1
ATOM 1369 O O . GLU A 1 170 ? -16.652 6.997 33.850 1.00 79.25 170 GLU A O 1
ATOM 1374 N N . VAL A 1 171 ? -15.713 8.486 32.485 1.00 79.25 171 VAL A N 1
ATOM 1375 C CA . VAL A 1 171 ? -15.117 9.277 33.569 1.00 79.25 171 VAL A CA 1
ATOM 1376 C C . VAL A 1 171 ? -16.201 9.910 34.447 1.00 79.25 171 VAL A C 1
ATOM 1378 O O . VAL A 1 171 ? -16.108 9.835 35.679 1.00 79.25 171 VAL A O 1
ATOM 1381 N N . SER A 1 172 ? -17.248 10.486 33.853 1.00 73.06 172 SER A N 1
ATOM 1382 C CA . SER A 1 172 ? -18.339 11.124 34.599 1.00 73.06 172 SER A CA 1
ATOM 1383 C C . SER A 1 172 ? -19.126 10.105 35.431 1.00 73.06 172 SER A C 1
ATOM 1385 O O . SER A 1 172 ? -19.331 10.309 36.632 1.00 73.06 172 SER A O 1
ATOM 1387 N N . THR A 1 173 ? -19.461 8.946 34.859 1.00 77.81 173 THR A N 1
ATOM 1388 C CA . THR A 1 173 ? -20.139 7.854 35.577 1.00 77.81 173 THR A CA 1
ATOM 1389 C C . THR A 1 173 ? -19.277 7.288 36.706 1.00 77.81 173 THR A C 1
ATOM 1391 O O . THR A 1 173 ? -19.781 7.070 37.812 1.00 77.81 173 THR A O 1
ATOM 1394 N N . ARG A 1 174 ? -17.957 7.136 36.510 1.00 73.19 174 ARG A N 1
ATOM 1395 C CA . ARG A 1 174 ? -17.012 6.753 37.579 1.00 73.19 174 ARG A CA 1
ATOM 1396 C C . ARG A 1 174 ? -16.998 7.773 38.721 1.00 73.19 174 ARG A C 1
ATOM 1398 O O . ARG A 1 174 ? -16.995 7.377 39.892 1.00 73.19 174 ARG A O 1
ATOM 1405 N N . GLN A 1 175 ? -17.011 9.074 38.425 1.00 71.75 175 GLN A N 1
ATOM 1406 C CA . GLN A 1 175 ? -17.075 10.120 39.452 1.00 71.75 175 GLN A CA 1
ATOM 1407 C C . GLN A 1 175 ? -18.407 10.104 40.214 1.00 71.75 175 GLN A C 1
ATOM 1409 O O . GLN A 1 175 ? -18.404 10.163 41.450 1.00 71.75 175 GLN A O 1
ATOM 1414 N N . ILE A 1 176 ? -19.531 9.952 39.509 1.00 70.69 176 ILE A N 1
ATOM 1415 C CA . ILE A 1 176 ? -20.866 9.831 40.111 1.00 70.69 176 ILE A CA 1
ATOM 1416 C C . ILE A 1 176 ? -20.920 8.603 41.029 1.00 70.69 176 ILE A C 1
ATOM 1418 O O . ILE A 1 176 ? -21.293 8.735 42.196 1.00 70.69 176 ILE A O 1
ATOM 1422 N N . ARG A 1 177 ? -20.435 7.439 40.569 1.00 67.38 177 ARG A N 1
ATOM 1423 C CA . ARG A 1 177 ? -20.377 6.188 41.350 1.00 67.38 177 ARG A CA 1
ATOM 1424 C C . ARG A 1 177 ? -19.520 6.320 42.612 1.00 67.38 177 ARG A C 1
ATOM 1426 O O . ARG A 1 177 ? -19.875 5.802 43.672 1.00 67.38 177 ARG A O 1
ATOM 1433 N N . ARG A 1 178 ? -18.400 7.052 42.542 1.00 72.62 178 ARG A N 1
ATOM 1434 C CA . ARG A 1 178 ? -17.564 7.364 43.719 1.00 72.62 178 ARG A CA 1
ATOM 1435 C C . ARG A 1 178 ? -18.306 8.262 44.716 1.00 72.62 178 ARG A C 1
ATOM 1437 O O . ARG A 1 178 ? -18.210 8.026 45.924 1.00 72.62 178 ARG A O 1
ATOM 1444 N N . ARG A 1 179 ? -19.065 9.259 44.244 1.00 71.31 179 ARG A N 1
ATOM 1445 C CA . ARG A 1 179 ? -19.869 10.154 45.099 1.00 71.31 179 ARG A CA 1
ATOM 1446 C C . ARG A 1 179 ? -21.020 9.407 45.786 1.00 71.31 179 ARG A C 1
ATOM 1448 O O . ARG A 1 179 ? -21.175 9.545 47.001 1.00 71.31 179 ARG A O 1
ATOM 1455 N N . THR A 1 180 ? -21.771 8.566 45.073 1.00 67.75 180 THR A N 1
ATOM 1456 C CA . THR A 1 180 ? -22.855 7.751 45.662 1.00 67.75 180 THR A CA 1
ATOM 1457 C C . THR A 1 180 ? -22.331 6.713 46.653 1.00 67.75 180 THR A C 1
ATOM 1459 O O . THR A 1 180 ? -22.866 6.623 47.759 1.00 67.75 180 THR A O 1
ATOM 1462 N N . LYS A 1 181 ? -21.223 6.016 46.351 1.00 73.25 181 LYS A N 1
ATOM 1463 C CA . LYS A 1 181 ? -20.591 5.066 47.292 1.00 73.25 181 LYS A CA 1
ATOM 1464 C C . LYS A 1 181 ? -20.159 5.743 48.601 1.00 73.25 181 LYS A C 1
ATOM 1466 O O . LYS A 1 181 ? -20.351 5.182 49.680 1.00 73.25 181 LYS A O 1
ATOM 1471 N N . ARG A 1 182 ? -19.630 6.975 48.539 1.00 73.50 182 ARG A N 1
ATOM 1472 C CA . ARG A 1 182 ? -19.291 7.771 49.739 1.00 73.50 182 ARG A CA 1
ATOM 1473 C C . ARG A 1 182 ? -20.534 8.153 50.554 1.00 73.50 182 ARG A C 1
ATOM 1475 O O . ARG A 1 182 ? -20.482 8.066 51.781 1.00 73.50 182 ARG A O 1
ATOM 1482 N N . ARG A 1 183 ? -21.646 8.530 49.905 1.00 72.94 183 ARG A N 1
ATOM 1483 C CA . ARG A 1 183 ? -22.924 8.849 50.579 1.00 72.94 183 ARG A CA 1
ATOM 1484 C C . ARG A 1 183 ? -23.531 7.621 51.271 1.00 72.94 183 ARG A C 1
ATOM 1486 O O . ARG A 1 183 ? -23.870 7.709 52.448 1.00 72.94 183 ARG A O 1
ATOM 1493 N N . LEU A 1 184 ? -23.571 6.470 50.597 1.00 68.00 184 LEU A N 1
ATOM 1494 C CA . LEU A 1 184 ? -24.029 5.196 51.171 1.00 68.00 184 LEU A CA 1
ATOM 1495 C C . LEU A 1 184 ? -23.181 4.765 52.375 1.00 68.00 184 LEU A C 1
ATOM 1497 O O . LEU A 1 184 ? -23.731 4.444 53.421 1.00 68.00 184 LEU A O 1
ATOM 1501 N N . LYS A 1 185 ? -21.845 4.859 52.292 1.00 76.12 185 LYS A N 1
ATOM 1502 C CA . LYS A 1 185 ? -20.949 4.514 53.416 1.00 76.12 185 LYS A CA 1
ATOM 1503 C C . LYS A 1 185 ? -21.100 5.453 54.625 1.00 76.12 185 LYS A C 1
ATOM 1505 O O . LYS A 1 185 ? -20.795 5.050 55.746 1.00 76.12 185 LYS A O 1
ATOM 1510 N N . ARG A 1 186 ? -21.530 6.707 54.424 1.00 76.25 186 ARG A N 1
ATOM 1511 C CA . ARG A 1 186 ? -21.887 7.624 55.526 1.00 76.25 186 ARG A CA 1
ATOM 1512 C C . ARG A 1 186 ? -23.224 7.230 56.154 1.00 76.25 186 ARG A C 1
ATOM 1514 O O . ARG A 1 186 ? -23.271 7.074 57.366 1.00 76.25 186 ARG A O 1
ATOM 1521 N N . ARG A 1 187 ? -24.261 6.988 55.342 1.00 74.31 187 ARG A N 1
ATOM 1522 C CA . ARG A 1 187 ? -25.581 6.543 55.827 1.00 74.31 187 ARG A CA 1
ATOM 1523 C C . ARG A 1 187 ? -25.500 5.219 56.588 1.00 74.31 187 ARG A C 1
ATOM 1525 O O . ARG A 1 187 ? -26.010 5.135 57.695 1.00 74.31 187 ARG A O 1
ATOM 1532 N N . TYR A 1 188 ? -24.776 4.235 56.054 1.00 75.69 188 TYR A N 1
ATOM 1533 C CA . TYR A 1 188 ? -24.551 2.953 56.724 1.00 75.69 188 TYR A CA 1
ATOM 1534 C C . TYR A 1 188 ? -23.854 3.115 58.079 1.00 75.69 188 TYR A C 1
ATOM 1536 O O . TYR A 1 188 ? -24.245 2.472 59.045 1.00 75.69 188 TYR A O 1
ATOM 1544 N N . ARG A 1 189 ? -22.854 4.006 58.179 1.00 78.81 189 ARG A N 1
ATOM 1545 C CA . ARG A 1 189 ? -22.208 4.304 59.465 1.00 78.81 189 ARG A CA 1
ATOM 1546 C C . ARG A 1 189 ? -23.201 4.879 60.467 1.00 78.81 189 ARG A C 1
ATOM 1548 O O . ARG A 1 189 ? -23.264 4.349 61.560 1.00 78.81 189 ARG A O 1
ATOM 1555 N N . VAL A 1 190 ? -23.992 5.881 60.081 1.00 83.44 190 VAL A N 1
ATOM 1556 C CA . VAL A 1 190 ? -25.007 6.486 60.963 1.00 83.44 190 VAL A CA 1
ATOM 1557 C C . VAL A 1 190 ? -26.024 5.444 61.437 1.00 83.44 190 VAL A C 1
ATOM 1559 O O . VAL A 1 190 ? -26.243 5.327 62.638 1.00 83.44 190 VAL A O 1
ATOM 1562 N N . ILE A 1 191 ? -26.580 4.644 60.521 1.00 76.62 191 ILE A N 1
ATOM 1563 C CA . ILE A 1 191 ? -27.540 3.578 60.852 1.00 76.62 191 ILE A CA 1
ATOM 1564 C C . ILE A 1 191 ? -26.912 2.562 61.810 1.00 76.62 191 ILE A C 1
ATOM 1566 O O . ILE A 1 191 ? -27.519 2.220 62.819 1.00 76.62 191 ILE A O 1
ATOM 1570 N N . LYS A 1 192 ? -25.674 2.124 61.543 1.00 82.62 192 LYS A N 1
ATOM 1571 C CA . LYS A 1 192 ? -24.948 1.197 62.418 1.00 82.62 192 LYS A CA 1
ATOM 1572 C C . LYS A 1 192 ? -24.774 1.771 63.828 1.00 82.62 192 LYS A C 1
ATOM 1574 O O . LYS A 1 192 ? -24.990 1.047 64.792 1.00 82.62 192 LYS A O 1
ATOM 1579 N N . THR A 1 193 ? -24.415 3.050 63.967 1.00 85.44 193 THR A N 1
ATOM 1580 C CA . THR A 1 193 ? -24.258 3.675 65.291 1.00 85.44 193 THR A CA 1
ATOM 1581 C C . THR A 1 193 ? -25.584 3.765 66.043 1.00 85.44 193 THR A C 1
ATOM 1583 O O . THR A 1 193 ? -25.607 3.531 67.247 1.00 85.44 193 THR A O 1
ATOM 1586 N N . VAL A 1 194 ? -26.680 4.094 65.350 1.00 87.06 194 VAL A N 1
ATOM 1587 C CA . VAL A 1 194 ? -28.023 4.149 65.951 1.00 87.06 194 VAL A CA 1
ATOM 1588 C C . VAL A 1 194 ? -28.451 2.762 66.424 1.00 87.06 194 VAL A C 1
ATOM 1590 O O . VAL A 1 194 ? -28.821 2.614 67.582 1.00 87.06 194 VAL A O 1
ATOM 1593 N N . LEU A 1 195 ? -28.307 1.739 65.576 1.00 83.12 195 LEU A N 1
ATOM 1594 C CA . LEU A 1 195 ? -28.675 0.362 65.906 1.00 83.12 195 LEU A CA 1
ATOM 1595 C C . LEU A 1 195 ? -27.918 -0.152 67.140 1.00 83.12 195 LEU A C 1
ATOM 1597 O O . LEU A 1 195 ? -28.527 -0.697 68.053 1.00 83.12 195 LEU A O 1
ATOM 1601 N N . VAL A 1 196 ? -26.598 0.068 67.193 1.00 88.31 196 VAL A N 1
ATOM 1602 C CA . VAL A 1 196 ? -25.768 -0.332 68.341 1.00 88.31 196 VAL A CA 1
ATOM 1603 C C . VAL A 1 196 ? -26.238 0.357 69.623 1.00 88.31 196 VAL A C 1
ATOM 1605 O O . VAL A 1 196 ? -26.395 -0.310 70.640 1.00 88.31 196 VAL A O 1
ATOM 1608 N N . LYS A 1 197 ? -26.530 1.665 69.580 1.00 87.94 197 LYS A N 1
ATOM 1609 C CA . LYS A 1 197 ? -27.053 2.393 70.748 1.00 87.94 197 LYS A CA 1
ATOM 1610 C C . LYS A 1 197 ? -28.400 1.841 71.218 1.00 87.94 197 LYS A C 1
ATOM 1612 O O . LYS A 1 197 ? -28.579 1.661 72.418 1.00 87.94 197 LYS A O 1
ATOM 1617 N N . SER A 1 198 ? -29.318 1.549 70.297 1.00 83.56 198 SER A N 1
ATOM 1618 C CA . SER A 1 198 ? -30.631 0.983 70.627 1.00 83.56 198 SER A CA 1
ATOM 1619 C C . SER A 1 198 ? -30.522 -0.406 71.262 1.00 83.56 198 SER A C 1
ATOM 1621 O O . SER A 1 198 ? -31.187 -0.667 72.259 1.00 83.56 198 SER A O 1
ATOM 1623 N N . VAL A 1 199 ? -29.652 -1.276 70.737 1.00 87.75 199 VAL A N 1
ATOM 1624 C CA . VAL A 1 199 ? -29.409 -2.612 71.309 1.00 87.75 199 VAL A CA 1
ATOM 1625 C C . VAL A 1 199 ? -28.793 -2.510 72.705 1.00 87.75 199 VAL A C 1
ATOM 1627 O O . VAL A 1 199 ? -29.252 -3.187 73.621 1.00 87.75 199 VAL A O 1
ATOM 1630 N N . CYS A 1 200 ? -27.800 -1.635 72.899 1.00 89.69 200 CYS A N 1
ATOM 1631 C CA . CYS A 1 200 ? -27.206 -1.404 74.217 1.00 89.69 200 CYS A CA 1
ATOM 1632 C C . CYS A 1 200 ? -28.227 -0.863 75.230 1.00 89.69 200 CYS A C 1
ATOM 1634 O O . CYS A 1 200 ? -28.224 -1.303 76.375 1.00 89.69 200 CYS A O 1
ATOM 1636 N N . ALA A 1 201 ? -29.109 0.053 74.817 1.00 86.88 201 ALA A N 1
ATOM 1637 C CA . ALA A 1 201 ? -30.160 0.587 75.682 1.00 86.88 201 ALA A CA 1
ATOM 1638 C C . ALA A 1 201 ? -31.161 -0.499 76.104 1.00 86.88 201 ALA A C 1
ATOM 1640 O O . ALA A 1 201 ? -31.473 -0.605 77.285 1.00 86.88 201 ALA A O 1
ATOM 1641 N N . LEU A 1 202 ? -31.601 -1.348 75.168 1.00 85.94 202 LEU A N 1
ATOM 1642 C CA . LEU A 1 202 ? -32.481 -2.481 75.473 1.00 85.94 202 LEU A CA 1
ATOM 1643 C C . LEU A 1 202 ? -31.825 -3.472 76.437 1.00 85.94 202 LEU A C 1
ATOM 1645 O O . LEU A 1 202 ? -32.445 -3.863 77.421 1.00 85.94 202 LEU A O 1
ATOM 1649 N N . ALA A 1 203 ? -30.567 -3.843 76.188 1.00 87.81 203 ALA A N 1
ATOM 1650 C CA . ALA A 1 203 ? -29.822 -4.735 77.073 1.00 87.81 203 ALA A CA 1
ATOM 1651 C C . ALA A 1 203 ? -29.692 -4.145 78.486 1.00 87.81 203 ALA A C 1
ATOM 1653 O O . ALA A 1 203 ? -29.925 -4.843 79.469 1.00 87.81 203 ALA A O 1
ATOM 1654 N N . PHE A 1 204 ? -29.391 -2.847 78.589 1.00 90.69 204 PHE A N 1
ATOM 1655 C CA . PHE A 1 204 ? -29.332 -2.146 79.868 1.00 90.69 204 PHE A CA 1
ATOM 1656 C C . PHE A 1 204 ? -30.685 -2.164 80.595 1.00 90.69 204 PHE A C 1
ATOM 1658 O O . PHE A 1 204 ? -30.734 -2.514 81.771 1.00 90.69 204 PHE A O 1
ATOM 1665 N N . SER A 1 205 ? -31.786 -1.863 79.899 1.00 89.06 205 SER A N 1
ATOM 1666 C CA . SER A 1 205 ? -33.137 -1.919 80.471 1.00 89.06 205 SER A CA 1
ATOM 1667 C C . SER A 1 205 ? -33.513 -3.318 80.967 1.00 89.06 205 SER A C 1
ATOM 1669 O O . SER A 1 205 ? -34.083 -3.437 82.047 1.00 89.06 205 SER A O 1
ATOM 1671 N N . ILE A 1 206 ? -33.161 -4.371 80.221 1.00 91.12 206 ILE A N 1
ATOM 1672 C CA . ILE A 1 206 ? -33.393 -5.765 80.627 1.00 91.12 206 ILE A CA 1
ATOM 1673 C C . ILE A 1 206 ? -32.598 -6.100 81.895 1.00 91.12 206 ILE A C 1
ATOM 1675 O O . ILE A 1 206 ? -33.157 -6.679 82.823 1.00 91.12 206 ILE A O 1
ATOM 1679 N N . CYS A 1 207 ? -31.323 -5.704 81.973 1.00 90.25 207 CYS A N 1
ATOM 1680 C CA . CYS A 1 207 ? -30.503 -5.931 83.164 1.00 90.25 207 CYS A CA 1
ATOM 1681 C C . CYS A 1 207 ? -31.056 -5.208 84.399 1.00 90.25 207 CYS A C 1
ATOM 1683 O O . CYS A 1 207 ? -31.130 -5.804 85.469 1.00 90.25 207 CYS A O 1
ATOM 1685 N N . VAL A 1 208 ? -31.471 -3.944 84.256 1.00 91.56 208 VAL A N 1
ATOM 1686 C CA . VAL A 1 208 ? -32.088 -3.180 85.354 1.00 91.56 208 VAL A CA 1
ATOM 1687 C C . VAL A 1 208 ? -33.381 -3.850 85.820 1.00 91.56 208 VAL A C 1
ATOM 1689 O O . VAL A 1 208 ? -33.593 -3.997 87.018 1.00 91.56 208 VAL A O 1
ATOM 1692 N N . TYR A 1 209 ? -34.222 -4.305 84.890 1.00 90.62 209 TYR A N 1
ATOM 1693 C CA . TYR A 1 209 ? -35.461 -5.010 85.218 1.00 90.62 209 TYR A CA 1
ATOM 1694 C C . TYR A 1 209 ? -35.204 -6.331 85.960 1.00 90.62 209 TYR A C 1
ATOM 1696 O O . TYR A 1 209 ? -35.850 -6.605 86.966 1.00 90.62 209 TYR A O 1
ATOM 1704 N N . ALA A 1 210 ? -34.217 -7.115 85.517 1.00 90.31 210 ALA A N 1
ATOM 1705 C CA . ALA A 1 210 ? -33.830 -8.364 86.174 1.00 90.31 210 ALA A CA 1
ATOM 1706 C C . ALA A 1 210 ? -33.287 -8.152 87.600 1.00 90.31 210 ALA A C 1
ATOM 1708 O O . ALA A 1 210 ? -33.497 -8.999 88.462 1.00 90.31 210 ALA A O 1
ATOM 1709 N N . LEU A 1 211 ? -32.610 -7.027 87.859 1.00 89.88 211 LEU A N 1
ATOM 1710 C CA . LEU A 1 211 ? -32.136 -6.654 89.197 1.00 89.88 211 LEU A CA 1
ATOM 1711 C C . LEU A 1 211 ? -33.251 -6.166 90.129 1.00 89.88 211 LEU A C 1
ATOM 1713 O O . LEU A 1 211 ? -33.070 -6.216 91.334 1.00 89.88 211 LEU A O 1
ATOM 1717 N N . LEU A 1 212 ? -34.367 -5.665 89.594 1.00 88.19 212 LEU A N 1
ATOM 1718 C CA . LEU A 1 212 ? -35.500 -5.193 90.399 1.00 88.19 212 LEU A CA 1
ATOM 1719 C C . LEU A 1 212 ? -36.458 -6.318 90.816 1.00 88.19 212 LEU A C 1
ATOM 1721 O O . LEU A 1 212 ? -37.275 -6.112 91.708 1.00 88.19 212 LEU A O 1
ATOM 1725 N N . ILE A 1 213 ? -36.409 -7.466 90.135 1.00 90.12 213 ILE A N 1
ATOM 1726 C CA . ILE A 1 213 ? -37.296 -8.615 90.383 1.00 90.12 213 ILE A CA 1
ATOM 1727 C C . ILE A 1 213 ? -36.664 -9.657 91.314 1.00 90.12 213 ILE A C 1
ATOM 1729 O O . ILE A 1 213 ? -37.397 -10.430 91.929 1.00 90.12 213 ILE A O 1
ATOM 1733 N N . ASN A 1 214 ? -35.334 -9.673 91.418 1.00 69.62 214 ASN A N 1
ATOM 1734 C CA . ASN A 1 214 ? -34.590 -10.492 92.379 1.00 69.62 214 ASN A CA 1
ATOM 1735 C C . ASN A 1 214 ? -34.365 -9.729 93.684 1.00 69.62 214 ASN A C 1
ATOM 1737 O O . ASN A 1 214 ? -34.370 -10.395 94.741 1.00 69.62 214 ASN A O 1
#

Sequence (214 aa):
IKRKSNRSSAKKSKEKIDLSNVKRMGKGGQRLYAYSFPVHMGSDQTYYPIKVGMTSRNSATERILEQLNASNSEPAHLLIEISCSNAKQLESKIHARLKNRRILDAPGKEWFTTNVDEILREIYAIDPAIKLSFGRESKAYLPVLYTEYMLRELMRFFKGLASILLWLAEVSTRQIRRRTKRRLKRRYRVIKTVLVKSVCALAFSICVYALLIN

Radius of gyration: 36.55 Å; Cα contacts (8 Å, |Δi|>4): 213; chains: 1; bounding box: 77×34×120 Å

pLDDT: mean 81.09, std 15.22, range [40.56, 97.62]

Mean predicted aligned error: 15.33 Å